Protein AF-0000000084340913 (afdb_homodimer)

Nearest PDB structures (foldseek):
  3e1e-assembly1_A  TM=8.249E-01  e=4.772E-10  Ruegeria pomeroyi
  1t82-assembly1_A  TM=8.319E-01  e=1.551E-08  Shewanella oneidensis MR-1
  8ayv-assembly1_B  TM=7.963E-01  e=1.753E-08  Pseudomonas putida KT2440
  1t82-assembly2_D  TM=8.074E-01  e=7.591E-08  Shewanella oneidensis MR-1
  3lmb-assembly1_B  TM=7.718E-01  e=3.228E-08  Oleispira antarctica RB-8

Solvent-accessible surface area (backbone atoms only — not comparable to full-atom values): 15008 Å² total; per-residue (Å²): 127,86,75,87,41,81,60,46,56,63,48,46,38,70,50,17,36,31,42,46,68,66,50,55,45,62,65,59,58,38,54,48,33,19,33,26,34,36,65,64,50,78,56,44,10,30,72,82,68,18,60,18,68,31,53,56,50,29,48,41,51,50,25,36,49,49,18,47,45,51,51,42,52,90,47,53,89,51,23,46,77,40,71,40,33,37,39,38,37,48,77,41,90,51,45,62,36,36,40,28,42,17,34,54,75,63,65,58,66,59,45,50,50,37,40,74,70,72,45,69,34,65,53,44,25,40,27,45,28,22,26,79,82,68,46,74,17,32,42,36,40,40,33,33,29,42,41,65,62,130,128,86,73,86,41,81,60,47,55,64,47,48,40,71,49,17,36,30,42,45,69,65,50,55,45,61,66,59,59,36,53,49,36,18,32,25,35,36,66,65,52,78,57,42,10,29,71,85,69,16,61,17,69,30,53,56,50,30,48,41,52,50,24,36,48,49,19,47,46,51,51,40,52,91,47,51,89,52,24,46,78,42,71,40,33,38,39,39,39,48,77,41,90,50,46,65,37,35,40,26,42,16,32,54,72,62,65,58,66,59,44,52,49,37,40,74,70,71,46,70,32,67,51,46,24,41,26,45,28,22,27,81,84,66,47,71,17,34,39,36,40,39,33,33,29,41,42,66,62,131

pLDDT: mean 96.76, std 6.22, range [44.56, 99.0]

Foldseek 3Di:
DQPPLVVLFVVLVVVPVVCVVQPKGWDDDGLFKTKIKGFFDQVQCDPVRAGDPVSVVVRQVSRQVSSVCRLPVVCCVFWPKDWDDKDKDFDADAHGMKMKMKGWPDHSVVLVVCVVVVHWDKTKIKMWMAHPVRDTGMIMIIMMTTGGDD/DQPPLVVLFVVLVVVPVVCVVQPKGWDDDGLFKTKIKGFFDQVQCDPVRAGDPVSVVVRQVSRQVSNVCRLPVVCCVFWPKDWDDKDKDFDADAHGMKMKMKGWPDHSVVLVVCVVVVHWDKTKIKMWMAHPVRDTGMIMIIMMTTHGDD

Sequence (300 aa):
MTEDTSWVGPAMQQRVPWVKAVGITFGDVTARRVVAHLPDDPQLHNHVGGPHAAMIFGLGETASGAVGLAAFGSVMDRATPLVVSSEIAYHRLARGPLTAVAELTRPAEEVLAELAGGQRPEFTVTVGISDTDARETTRMVVRWTLRPNRMTEDTSWVGPAMQQRVPWVKAVGITFGDVTARRVVAHLPDDPQLHNHVGGPHAAMIFGLGETASGAVGLAAFGSVMDRATPLVVSSEIAYHRLARGPLTAVAELTRPAEEVLAELAGGQRPEFTVTVGISDTDARETTRMVVRWTLRPNR

Radius of gyration: 19.29 Å; Cα contacts (8 Å, |Δi|>4): 710; chains: 2; bounding box: 42×63×45 Å

Secondary structure (DSSP, 8-state):
-----TTHHHHHHHH-HHHHHHT-EEEEE-SSEEEEEE---GGGB-TTSSB-HHHHHHHHHHHHHHHHHHHHGGGTTTEEEEEEEEEEEE-S---SSEEEEEEESS-HHHHHHHHHTT---EEEEEEEEE-TT--EEEEEEEEEEEEEP-/-----TTHHHHHHHH-HHHHHHT-EEEEE-SSEEEEEE---GGGB-TTSSB-HHHHHHHHHHHHHHHHHHHHGGGTTTEEEEEEEEEEEE-S---SSEEEEEEESS-HHHHHHHHHTT---EEEEEEEEE-TT--EEEEEEEEEEEEEP-

Organism: Pseudonocardia thermophila (NCBI:txid1848)

InterPro domains:
  IPR027961 Protein of unknown function DUF4442 [PF14539] (11-145)
  IPR029069 HotDog domain superfamily [SSF54637] (8-139)

Structure (mmCIF, N/CA/C/O backbone):
data_AF-0000000084340913-model_v1
#
loop_
_entity.id
_entity.type
_entity.pdbx_description
1 polymer 'Acyl-coenzyme A thioesterase PaaI, contains HGG motif'
#
loop_
_atom_site.group_PDB
_atom_site.id
_atom_site.type_symbol
_atom_site.label_atom_id
_atom_site.label_alt_id
_atom_site.label_comp_id
_atom_site.label_asym_id
_atom_site.label_entity_id
_atom_site.label_seq_id
_atom_site.pdbx_PDB_ins_code
_atom_site.Cartn_x
_atom_site.Cartn_y
_atom_site.Cartn_z
_atom_site.occupancy
_atom_site.B_iso_or_equiv
_atom_site.auth_seq_id
_atom_site.auth_comp_id
_atom_site.auth_asym_id
_atom_site.auth_atom_id
_atom_site.pdbx_PDB_model_num
ATOM 1 N N . MET A 1 1 ? 10.258 33.094 6.746 1 44.56 1 MET A N 1
ATOM 2 C CA . MET A 1 1 ? 10.758 32.438 7.945 1 44.56 1 MET A CA 1
ATOM 3 C C . MET A 1 1 ? 10.617 30.906 7.828 1 44.56 1 MET A C 1
ATOM 5 O O . MET A 1 1 ? 9.57 30.422 7.402 1 44.56 1 MET A O 1
ATOM 9 N N . THR A 1 2 ? 11.68 30.141 7.645 1 56 2 THR A N 1
ATOM 10 C CA . THR A 1 2 ? 11.664 28.688 7.488 1 56 2 THR A CA 1
ATOM 11 C C . THR A 1 2 ? 10.938 28.031 8.656 1 56 2 THR A C 1
ATOM 13 O O . THR A 1 2 ? 11.273 28.266 9.82 1 56 2 THR A O 1
ATOM 16 N N . GLU A 1 3 ? 9.578 27.75 8.508 1 75 3 GLU A N 1
ATOM 17 C CA . GLU A 1 3 ? 8.766 27.141 9.555 1 75 3 GLU A CA 1
ATOM 18 C C . GLU A 1 3 ? 9.469 25.938 10.172 1 75 3 GLU A C 1
ATOM 20 O O . GLU A 1 3 ? 10.094 25.141 9.461 1 75 3 GLU A O 1
ATOM 25 N N . ASP A 1 4 ? 9.758 26.094 11.469 1 91.12 4 ASP A N 1
ATOM 26 C CA . ASP A 1 4 ? 10.32 24.984 12.234 1 91.12 4 ASP A CA 1
ATOM 27 C C . ASP A 1 4 ? 9.469 23.719 12.086 1 91.12 4 ASP A C 1
ATOM 29 O O . ASP A 1 4 ? 8.328 23.672 12.539 1 91.12 4 ASP A O 1
ATOM 33 N N . THR A 1 5 ? 10.031 22.719 11.289 1 95.06 5 THR A N 1
ATOM 34 C CA . THR A 1 5 ? 9.297 21.484 11.031 1 95.06 5 THR A CA 1
ATOM 35 C C . THR A 1 5 ? 9.906 20.328 11.812 1 95.06 5 THR A C 1
ATOM 37 O O . THR A 1 5 ? 9.656 19.156 11.492 1 95.06 5 THR A O 1
ATOM 40 N N . SER A 1 6 ? 10.75 20.625 12.859 1 95.12 6 SER A N 1
ATOM 41 C CA . SER A 1 6 ? 11.453 19.578 13.602 1 95.12 6 SER A CA 1
ATOM 42 C C . SER A 1 6 ? 10.484 18.719 14.391 1 95.12 6 SER A C 1
ATOM 44 O O . SER A 1 6 ? 10.828 17.609 14.82 1 95.12 6 SER A O 1
ATOM 46 N N . TRP A 1 7 ? 9.297 19.156 14.539 1 96 7 TRP A N 1
ATOM 47 C CA . TRP A 1 7 ? 8.281 18.469 15.32 1 96 7 TRP A CA 1
ATOM 48 C C . TRP A 1 7 ? 7.578 17.406 14.484 1 96 7 TRP A C 1
ATOM 50 O O . TRP A 1 7 ? 6.91 16.516 15.023 1 96 7 TRP A O 1
ATOM 60 N N . VAL A 1 8 ? 7.699 17.406 13.211 1 97.69 8 VAL A N 1
ATOM 61 C CA . VAL A 1 8 ? 6.879 16.609 12.32 1 97.69 8 VAL A CA 1
ATOM 62 C C . VAL A 1 8 ? 7.23 15.125 12.484 1 97.69 8 VAL A C 1
ATOM 64 O O . VAL A 1 8 ? 6.344 14.289 12.648 1 97.69 8 VAL A O 1
ATOM 67 N N . GLY A 1 9 ? 8.477 14.711 12.43 1 97.44 9 GLY A N 1
ATOM 68 C CA . GLY A 1 9 ? 8.898 13.328 12.594 1 97.44 9 GLY A CA 1
ATOM 69 C C . GLY A 1 9 ? 8.359 12.68 13.859 1 97.44 9 GLY A C 1
ATOM 70 O O . GLY A 1 9 ? 7.633 11.688 13.797 1 97.44 9 GLY A O 1
ATOM 71 N N . PRO A 1 10 ? 8.695 13.312 15.016 1 97.44 10 PRO A N 1
ATOM 72 C CA . PRO A 1 10 ? 8.18 12.789 16.281 1 97.44 10 PRO A CA 1
ATOM 73 C C . PRO A 1 10 ? 6.652 12.75 16.328 1 97.44 10 PRO A C 1
ATOM 75 O O . PRO A 1 10 ? 6.07 11.812 16.875 1 97.44 10 PRO A O 1
ATOM 78 N N . ALA A 1 11 ? 6 13.672 15.758 1 97.19 11 ALA A N 1
ATOM 79 C CA . ALA A 1 11 ? 4.539 13.695 15.734 1 97.19 11 ALA A CA 1
ATOM 80 C C . ALA A 1 11 ? 3.99 12.523 14.93 1 97.19 11 ALA A C 1
ATOM 82 O O . ALA A 1 11 ? 3.006 11.891 15.32 1 97.19 11 ALA A O 1
ATOM 83 N N . MET A 1 12 ? 4.602 12.227 13.781 1 97.94 12 MET A N 1
ATOM 84 C CA . MET A 1 12 ? 4.176 11.094 12.961 1 97.94 12 MET A CA 1
ATOM 85 C C . MET A 1 12 ? 4.266 9.789 13.742 1 97.94 12 MET A C 1
ATOM 87 O O . MET A 1 12 ? 3.33 8.984 13.727 1 97.94 12 MET A O 1
ATOM 91 N N . GLN A 1 13 ? 5.383 9.586 14.398 1 97.44 13 GLN A N 1
ATOM 92 C CA . GLN A 1 13 ? 5.586 8.352 15.156 1 97.44 13 GLN A CA 1
ATOM 93 C C . GLN A 1 13 ? 4.613 8.266 16.328 1 97.44 13 GLN A C 1
ATOM 95 O O . GLN A 1 13 ? 4.172 7.172 16.688 1 97.44 13 GLN A O 1
ATOM 100 N N . GLN A 1 14 ? 4.258 9.367 16.891 1 96.56 14 GLN A N 1
ATOM 101 C CA . GLN A 1 14 ? 3.352 9.398 18.031 1 96.56 14 GLN A CA 1
ATOM 102 C C . GLN A 1 14 ? 1.907 9.172 17.594 1 96.56 14 GLN A C 1
ATOM 104 O O . GLN A 1 14 ? 1.153 8.469 18.266 1 96.56 14 GLN A O 1
ATOM 109 N N . ARG A 1 15 ? 1.532 9.703 16.484 1 95.62 15 ARG A N 1
ATOM 110 C CA . ARG A 1 15 ? 0.132 9.742 16.078 1 95.62 15 ARG A CA 1
ATOM 111 C C . ARG A 1 15 ? -0.221 8.523 15.227 1 95.62 15 ARG A C 1
ATOM 113 O O . ARG A 1 15 ? -1.397 8.188 15.07 1 95.62 15 ARG A O 1
ATOM 120 N N . VAL A 1 16 ? 0.764 7.91 14.641 1 98.12 16 VAL A N 1
ATOM 121 C CA . VAL A 1 16 ? 0.503 6.805 13.727 1 98.12 16 VAL A CA 1
ATOM 122 C C . VAL A 1 16 ? 1.182 5.535 14.242 1 98.12 16 VAL A C 1
ATOM 124 O O . VAL A 1 16 ? 2.344 5.273 13.922 1 98.12 16 VAL A O 1
ATOM 127 N N . PRO A 1 17 ? 0.501 4.684 14.961 1 98.69 17 PRO A N 1
ATOM 128 C CA . PRO A 1 17 ? 1.081 3.473 15.555 1 98.69 17 PRO A CA 1
ATOM 129 C C . PRO A 1 17 ? 1.875 2.646 14.547 1 98.69 17 PRO A C 1
ATOM 131 O O . PRO A 1 17 ? 2.961 2.154 14.859 1 98.69 17 PRO A O 1
ATOM 134 N N . TRP A 1 18 ? 1.393 2.523 13.328 1 98.81 18 TRP A N 1
ATOM 135 C CA . TRP A 1 18 ? 2.084 1.742 12.312 1 98.81 18 TRP A CA 1
ATOM 136 C C . TRP A 1 18 ? 3.477 2.305 12.047 1 98.81 18 TRP A C 1
ATOM 138 O O . TRP A 1 18 ? 4.438 1.55 11.891 1 98.81 18 TRP A O 1
ATOM 148 N N . VAL A 1 19 ? 3.58 3.605 11.961 1 98.81 19 VAL A N 1
ATOM 149 C CA . VAL A 1 19 ? 4.848 4.27 11.672 1 98.81 19 VAL A CA 1
ATOM 150 C C . VAL A 1 19 ? 5.867 3.932 12.758 1 98.81 19 VAL A C 1
ATOM 152 O O . VAL A 1 19 ? 7.02 3.617 12.453 1 98.81 19 VAL A O 1
ATOM 155 N N . LYS A 1 20 ? 5.41 3.975 13.961 1 98.5 20 LYS A N 1
ATOM 156 C CA . LYS A 1 20 ? 6.273 3.6 15.078 1 98.5 20 LYS A CA 1
ATOM 157 C C . LYS A 1 20 ? 6.625 2.117 15.023 1 98.5 20 LYS A C 1
ATOM 159 O O . LYS A 1 20 ? 7.789 1.745 15.195 1 98.5 20 LYS A O 1
ATOM 164 N N . ALA A 1 21 ? 5.723 1.322 14.781 1 98.56 21 ALA A N 1
ATOM 165 C CA . ALA A 1 21 ? 5.883 -0.128 14.828 1 98.56 21 ALA A CA 1
ATOM 166 C C . ALA A 1 21 ? 6.918 -0.602 13.812 1 98.56 21 ALA A C 1
ATOM 168 O O . ALA A 1 21 ? 7.715 -1.499 14.094 1 98.56 21 ALA A O 1
ATOM 169 N N . VAL A 1 22 ? 6.902 0.024 12.602 1 98.38 22 VAL A N 1
ATOM 170 C CA . VAL A 1 22 ? 7.766 -0.501 11.547 1 98.38 22 VAL A CA 1
ATOM 171 C C . VAL A 1 22 ? 9.086 0.263 11.531 1 98.38 22 VAL A C 1
ATOM 173 O O . VAL A 1 22 ? 9.992 -0.067 10.758 1 98.38 22 VAL A O 1
ATOM 176 N N . GLY A 1 23 ? 9.195 1.308 12.266 1 98.56 23 GLY A N 1
ATOM 177 C CA . GLY A 1 23 ? 10.461 1.979 12.5 1 98.56 23 GLY A CA 1
ATOM 178 C C . GLY A 1 23 ? 10.805 2.996 11.43 1 98.56 23 GLY A C 1
ATOM 179 O O . GLY A 1 23 ? 11.984 3.203 11.117 1 98.56 23 GLY A O 1
ATOM 180 N N . ILE A 1 24 ? 9.844 3.619 10.812 1 98.81 24 ILE A N 1
ATOM 181 C CA . ILE A 1 24 ? 10.109 4.676 9.836 1 98.81 24 ILE A CA 1
ATOM 182 C C . ILE A 1 24 ? 10.688 5.898 10.555 1 98.81 24 ILE A C 1
ATOM 184 O O . ILE A 1 24 ? 10.211 6.281 11.625 1 98.81 24 ILE A O 1
ATOM 188 N N . THR A 1 25 ? 11.727 6.406 9.953 1 98.75 25 THR A N 1
ATOM 189 C CA . THR A 1 25 ? 12.336 7.637 10.453 1 98.75 25 THR A CA 1
ATOM 190 C C . THR A 1 25 ? 12.312 8.727 9.383 1 98.75 25 THR A C 1
ATOM 192 O O . THR A 1 25 ? 12 8.453 8.219 1 98.75 25 THR A O 1
ATOM 195 N N . PHE A 1 26 ? 12.648 9.938 9.852 1 98.75 26 PHE A N 1
ATOM 196 C CA . PHE A 1 26 ? 12.516 11.086 8.961 1 98.75 26 PHE A CA 1
ATOM 197 C C . PHE A 1 26 ? 13.82 11.867 8.898 1 98.75 26 PHE A C 1
ATOM 199 O O . PHE A 1 26 ? 14.438 12.141 9.922 1 98.75 26 PHE A O 1
ATOM 206 N N . GLY A 1 27 ? 14.242 12.148 7.691 1 98.31 27 GLY A N 1
ATOM 207 C CA . GLY A 1 27 ? 15.352 13.055 7.441 1 98.31 27 GLY A CA 1
ATOM 208 C C . GLY A 1 27 ? 14.922 14.508 7.32 1 98.31 27 GLY A C 1
ATOM 209 O O . GLY A 1 27 ? 14.281 15.047 8.227 1 98.31 27 GLY A O 1
ATOM 210 N N . ASP A 1 28 ? 15.188 15.094 6.137 1 98.12 28 ASP A N 1
ATOM 211 C CA . ASP A 1 28 ? 14.773 16.469 5.891 1 98.12 28 ASP A CA 1
ATOM 212 C C . ASP A 1 28 ? 13.25 16.578 5.793 1 98.12 28 ASP A C 1
ATOM 214 O O . ASP A 1 28 ? 12.609 15.766 5.125 1 98.12 28 ASP A O 1
ATOM 218 N N . VAL A 1 29 ? 12.75 17.594 6.469 1 98.56 29 VAL A N 1
ATOM 219 C CA . VAL A 1 29 ? 11.312 17.844 6.453 1 98.56 29 VAL A CA 1
ATOM 220 C C . VAL A 1 29 ? 11.047 19.328 6.199 1 98.56 29 VAL A C 1
ATOM 222 O O . VAL A 1 29 ? 11.555 20.188 6.926 1 98.56 29 VAL A O 1
ATOM 225 N N . THR A 1 30 ? 10.344 19.594 5.156 1 97.88 30 THR A N 1
ATOM 226 C CA . THR A 1 30 ? 9.75 20.906 4.898 1 97.88 30 THR A CA 1
ATOM 227 C C . THR A 1 30 ? 8.281 20.766 4.52 1 97.88 30 THR A C 1
ATOM 229 O O . THR A 1 30 ? 7.785 19.656 4.32 1 97.88 30 THR A O 1
ATOM 232 N N . ALA A 1 31 ? 7.648 21.891 4.395 1 97.12 31 ALA A N 1
ATOM 233 C CA . ALA A 1 31 ? 6.242 21.906 3.994 1 97.12 31 ALA A CA 1
ATOM 234 C C . ALA A 1 31 ? 6.082 21.469 2.541 1 97.12 31 ALA A C 1
ATOM 236 O O . ALA A 1 31 ? 4.969 21.188 2.09 1 97.12 31 ALA A O 1
ATOM 237 N N . ARG A 1 32 ? 7.137 21.344 1.869 1 98 32 ARG A N 1
ATOM 238 C CA . ARG A 1 32 ? 7.062 21.016 0.452 1 98 32 ARG A CA 1
ATOM 239 C C . ARG A 1 32 ? 7.648 19.625 0.188 1 98 32 ARG A C 1
ATOM 241 O O . ARG A 1 32 ? 7.262 18.953 -0.773 1 98 32 ARG A O 1
ATOM 248 N N . ARG A 1 33 ? 8.578 19.312 1.023 1 98.69 33 ARG A N 1
ATOM 249 C CA . ARG A 1 33 ? 9.352 18.109 0.735 1 98.69 33 ARG A CA 1
ATOM 250 C C . ARG A 1 33 ? 9.742 17.391 2.02 1 98.69 33 ARG A C 1
ATOM 252 O O . ARG A 1 33 ? 10.172 18.016 2.986 1 98.69 33 ARG A O 1
ATOM 259 N N . VAL A 1 34 ? 9.633 16.031 1.982 1 98.88 34 VAL A N 1
ATOM 260 C CA . VAL A 1 34 ? 10.031 15.219 3.127 1 98.88 34 VAL A CA 1
ATOM 261 C C . VAL A 1 34 ? 10.844 14.023 2.65 1 98.88 34 VAL A C 1
ATOM 263 O O . VAL A 1 34 ? 10.516 13.406 1.637 1 98.88 34 VAL A O 1
ATOM 266 N N . VAL A 1 35 ? 11.898 13.711 3.396 1 98.88 35 VAL A N 1
ATOM 267 C CA . VAL A 1 35 ? 12.648 12.469 3.24 1 98.88 35 VAL A CA 1
ATOM 268 C C . VAL A 1 35 ? 12.344 11.523 4.398 1 98.88 35 VAL A C 1
ATOM 270 O O . VAL A 1 35 ? 12.375 11.93 5.562 1 98.88 35 VAL A O 1
ATOM 273 N N . ALA A 1 36 ? 12.008 10.305 4.109 1 98.94 36 ALA A N 1
ATOM 274 C CA . ALA A 1 36 ? 11.727 9.289 5.121 1 98.94 36 ALA A CA 1
ATOM 275 C C . ALA A 1 36 ? 12.484 7.996 4.82 1 98.94 36 ALA A C 1
ATOM 277 O O . ALA A 1 36 ? 12.836 7.73 3.668 1 98.94 36 ALA A O 1
ATOM 278 N N . HIS A 1 37 ? 12.719 7.184 5.867 1 98.88 37 HIS A N 1
ATOM 279 C CA . HIS A 1 37 ? 13.523 5.973 5.746 1 98.88 37 HIS A CA 1
ATOM 280 C C . HIS A 1 37 ? 12.797 4.77 6.348 1 98.88 37 HIS A C 1
ATOM 282 O O . HIS A 1 37 ? 12.195 4.871 7.418 1 98.88 37 HIS A O 1
ATOM 288 N N . LEU A 1 38 ? 12.859 3.707 5.672 1 98.88 38 LEU A N 1
ATOM 289 C CA . LEU A 1 38 ? 12.344 2.424 6.137 1 98.88 38 LEU A CA 1
ATOM 290 C C . LEU A 1 38 ? 13.477 1.425 6.344 1 98.88 38 LEU A C 1
ATOM 292 O O . LEU A 1 38 ? 14.188 1.078 5.395 1 98.88 38 LEU A O 1
ATOM 296 N N . PRO A 1 39 ? 13.68 0.977 7.578 1 98.75 39 PRO A N 1
ATOM 297 C CA . PRO A 1 39 ? 14.703 -0.054 7.777 1 98.75 39 PRO A CA 1
ATOM 298 C C . PRO A 1 39 ? 14.336 -1.387 7.129 1 98.75 39 PRO A C 1
ATOM 300 O O . PRO A 1 39 ? 13.172 -1.6 6.77 1 98.75 39 PRO A O 1
ATOM 303 N N . ASP A 1 40 ? 15.383 -2.219 6.949 1 98.44 40 ASP A N 1
ATOM 304 C CA . ASP A 1 40 ? 15.18 -3.553 6.395 1 98.44 40 ASP A CA 1
ATOM 305 C C . ASP A 1 40 ? 14.898 -4.57 7.5 1 98.44 40 ASP A C 1
ATOM 307 O O . ASP A 1 40 ? 15.727 -4.758 8.398 1 98.44 40 ASP A O 1
ATOM 311 N N . ASP A 1 41 ? 13.789 -5.176 7.496 1 98.38 41 ASP A N 1
ATOM 312 C CA . ASP A 1 41 ? 13.367 -6.191 8.453 1 98.38 41 ASP A CA 1
ATOM 313 C C . ASP A 1 41 ? 12.938 -7.473 7.738 1 98.38 41 ASP A C 1
ATOM 315 O O . ASP A 1 41 ? 11.938 -7.488 7.02 1 98.38 41 ASP A O 1
ATOM 319 N N . PRO A 1 42 ? 13.648 -8.617 7.961 1 98.12 42 PRO A N 1
ATOM 320 C CA . PRO A 1 42 ? 13.344 -9.859 7.246 1 98.12 42 PRO A CA 1
ATOM 321 C C . PRO A 1 42 ? 11.906 -10.336 7.477 1 98.12 42 PRO A C 1
ATOM 323 O O . PRO A 1 42 ? 11.328 -11 6.617 1 98.12 42 PRO A O 1
ATOM 326 N N . GLN A 1 43 ? 11.25 -9.953 8.531 1 98.12 43 GLN A N 1
ATOM 327 C CA . GLN A 1 43 ? 9.875 -10.367 8.812 1 98.12 43 GLN A CA 1
ATOM 328 C C . GLN A 1 43 ? 8.891 -9.641 7.906 1 98.12 43 GLN A C 1
ATOM 330 O O . GLN A 1 43 ? 7.727 -10.039 7.805 1 98.12 43 GLN A O 1
ATOM 335 N N . LEU A 1 44 ? 9.375 -8.555 7.305 1 98.44 44 LEU A N 1
ATOM 336 C CA . LEU A 1 44 ? 8.484 -7.727 6.496 1 98.44 44 LEU A CA 1
ATOM 337 C C . LEU A 1 44 ? 8.836 -7.832 5.016 1 98.44 44 LEU A C 1
ATOM 339 O O . LEU A 1 44 ? 8.516 -6.938 4.23 1 98.44 44 LEU A O 1
ATOM 343 N N . HIS A 1 45 ? 9.516 -8.945 4.633 1 98.62 45 HIS A N 1
ATOM 344 C CA . HIS A 1 45 ? 9.93 -9.203 3.26 1 98.62 45 HIS A CA 1
ATOM 345 C C . HIS A 1 45 ? 8.805 -9.836 2.453 1 98.62 45 HIS A C 1
ATOM 347 O O . HIS A 1 45 ? 7.82 -10.312 3.021 1 98.62 45 HIS A O 1
ATOM 353 N N . ASN A 1 46 ? 8.961 -9.719 1.147 1 97.75 46 ASN A N 1
ATOM 354 C CA . ASN A 1 46 ? 8.109 -10.445 0.205 1 97.75 46 ASN A CA 1
ATOM 355 C C . ASN A 1 46 ? 8.75 -11.758 -0.228 1 97.75 46 ASN A C 1
ATOM 357 O O . ASN A 1 46 ? 9.695 -12.234 0.41 1 97.75 46 ASN A O 1
ATOM 361 N N . HIS A 1 47 ? 8.188 -12.391 -1.234 1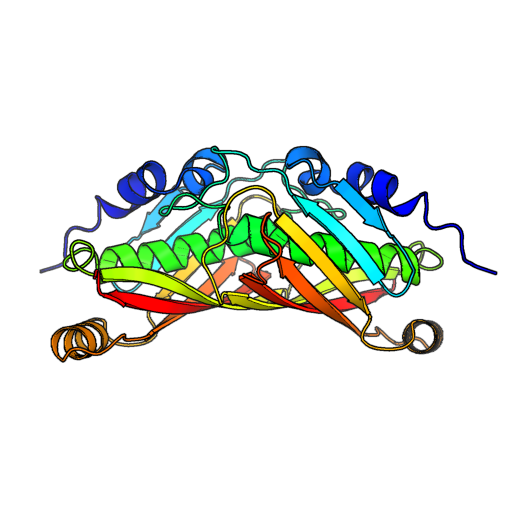 94.5 47 HIS A N 1
ATOM 362 C CA . HIS A 1 47 ? 8.57 -13.719 -1.69 1 94.5 47 HIS A CA 1
ATOM 363 C C . HIS A 1 47 ? 9.914 -13.688 -2.42 1 94.5 47 HIS A C 1
ATOM 365 O O . HIS A 1 47 ? 10.539 -14.727 -2.623 1 94.5 47 HIS A O 1
ATOM 371 N N . VAL A 1 48 ? 10.422 -12.484 -2.77 1 94.31 48 VAL A N 1
ATOM 372 C CA . VAL A 1 48 ? 11.688 -12.422 -3.5 1 94.31 48 VAL A CA 1
ATOM 373 C C . VAL A 1 48 ? 12.758 -11.781 -2.627 1 94.31 48 VAL A C 1
ATOM 375 O O . VAL A 1 48 ? 13.82 -11.391 -3.123 1 94.31 48 VAL A O 1
ATOM 378 N N . GLY A 1 49 ? 12.469 -11.508 -1.456 1 95.44 49 GLY A N 1
ATOM 379 C CA . GLY A 1 49 ? 13.523 -11.266 -0.487 1 95.44 49 GLY A CA 1
ATOM 380 C C . GLY A 1 49 ? 13.68 -9.805 -0.126 1 95.44 49 GLY A C 1
ATOM 381 O O . GLY A 1 49 ? 14.445 -9.461 0.779 1 95.44 49 GLY A O 1
ATOM 382 N N . GLY A 1 50 ? 13.078 -8.891 -0.808 1 96.94 50 GLY A N 1
ATOM 383 C CA . GLY A 1 50 ? 13.07 -7.484 -0.442 1 96.94 50 GLY A CA 1
ATOM 384 C C . GLY A 1 50 ? 11.852 -7.078 0.364 1 96.94 50 GLY A C 1
ATOM 385 O O . GLY A 1 50 ? 11 -7.914 0.672 1 96.94 50 GLY A O 1
ATOM 386 N N . PRO A 1 51 ? 11.828 -5.793 0.78 1 98.44 51 PRO A N 1
ATOM 387 C CA . PRO A 1 51 ? 10.625 -5.336 1.475 1 98.44 51 PRO A CA 1
ATOM 388 C C . PRO A 1 51 ? 9.344 -5.645 0.7 1 98.44 51 PRO A C 1
ATOM 390 O O . PRO A 1 51 ? 9.312 -5.496 -0.524 1 98.44 51 PRO A O 1
ATOM 393 N N . HIS A 1 52 ? 8.359 -6.152 1.364 1 98.69 52 HIS A N 1
ATOM 394 C CA . HIS A 1 52 ? 7.051 -6.41 0.768 1 98.69 52 HIS A CA 1
ATOM 395 C C . HIS A 1 52 ? 6.473 -5.148 0.137 1 98.69 52 HIS A C 1
ATOM 397 O O . HIS A 1 52 ? 6.688 -4.043 0.642 1 98.69 52 HIS A O 1
ATOM 403 N N . ALA A 1 53 ? 5.664 -5.297 -0.924 1 98.56 53 ALA A N 1
ATOM 404 C CA . ALA A 1 53 ? 5.027 -4.195 -1.636 1 98.56 53 ALA A CA 1
ATOM 405 C C . ALA A 1 53 ? 4.254 -3.297 -0.675 1 98.56 53 ALA A C 1
ATOM 407 O O . ALA A 1 53 ? 4.191 -2.08 -0.867 1 98.56 53 ALA A O 1
ATOM 408 N N . ALA A 1 54 ? 3.604 -3.82 0.352 1 98.69 54 ALA A N 1
ATOM 409 C CA . ALA A 1 54 ? 2.873 -3.062 1.363 1 98.69 54 ALA A CA 1
ATOM 410 C C . ALA A 1 54 ? 3.803 -2.119 2.121 1 98.69 54 ALA A C 1
ATOM 412 O O . ALA A 1 54 ? 3.41 -1.007 2.48 1 98.69 54 ALA A O 1
ATOM 413 N N . MET A 1 55 ? 5.02 -2.607 2.406 1 98.81 55 MET A N 1
ATOM 414 C CA . MET A 1 55 ? 5.992 -1.801 3.139 1 98.81 55 MET A CA 1
ATOM 415 C C . MET A 1 55 ? 6.512 -0.659 2.273 1 98.81 55 MET A C 1
ATOM 417 O O . MET A 1 55 ? 6.66 0.469 2.748 1 98.81 55 MET A O 1
ATOM 421 N N . ILE A 1 56 ? 6.762 -0.963 1.031 1 98.88 56 ILE A N 1
ATOM 422 C CA . ILE A 1 56 ? 7.199 0.061 0.09 1 98.88 56 ILE A CA 1
ATOM 423 C C . ILE A 1 56 ? 6.117 1.126 -0.058 1 98.88 56 ILE A C 1
ATOM 425 O O . ILE A 1 56 ? 6.391 2.322 0.057 1 98.88 56 ILE A O 1
ATOM 429 N N . PHE A 1 57 ? 4.914 0.672 -0.27 1 98.94 57 PHE A N 1
ATOM 430 C CA . PHE A 1 57 ? 3.756 1.553 -0.343 1 98.94 57 PHE A CA 1
ATOM 431 C C . PHE A 1 57 ? 3.625 2.383 0.929 1 98.94 57 PHE A C 1
ATOM 433 O O . PHE A 1 57 ? 3.432 3.598 0.867 1 98.94 57 PHE A O 1
ATOM 440 N N . GLY A 1 58 ? 3.703 1.789 2.051 1 98.88 58 GLY A N 1
ATOM 441 C CA . GLY A 1 58 ? 3.555 2.445 3.34 1 98.88 58 GLY A CA 1
ATOM 442 C C . GLY A 1 58 ? 4.586 3.533 3.576 1 98.88 58 GLY A C 1
ATOM 443 O O . GLY A 1 58 ? 4.27 4.586 4.133 1 98.88 58 GLY A O 1
ATOM 444 N N . LEU A 1 59 ? 5.828 3.236 3.193 1 98.94 59 LEU A N 1
ATOM 445 C CA . LEU A 1 59 ? 6.867 4.254 3.297 1 98.94 59 LEU A CA 1
ATOM 446 C C . LEU A 1 59 ? 6.48 5.508 2.52 1 98.94 59 LEU A C 1
ATOM 448 O O . LEU A 1 59 ? 6.57 6.617 3.045 1 98.94 59 LEU A O 1
ATOM 452 N N . GLY A 1 60 ? 6.074 5.27 1.255 1 98.94 60 GLY A N 1
ATOM 453 C CA . GLY A 1 60 ? 5.672 6.402 0.435 1 98.94 60 GLY A CA 1
ATOM 454 C C . GLY A 1 60 ? 4.48 7.152 0.998 1 98.94 60 GLY A C 1
ATOM 455 O O . GLY A 1 60 ? 4.477 8.383 1.036 1 98.94 60 GLY A O 1
ATOM 456 N N . GLU A 1 61 ? 3.467 6.371 1.406 1 98.94 61 GLU A N 1
ATOM 457 C CA . GLU A 1 61 ? 2.275 6.965 2.004 1 98.94 61 GLU A CA 1
ATOM 458 C C . GLU A 1 61 ? 2.623 7.762 3.258 1 98.94 61 GLU A C 1
ATOM 460 O O . GLU A 1 61 ? 2.113 8.867 3.457 1 98.94 61 GLU A O 1
ATOM 465 N N . THR A 1 62 ? 3.461 7.238 4.09 1 98.88 62 THR A N 1
ATOM 466 C CA . THR A 1 62 ? 3.877 7.902 5.316 1 98.88 62 THR A CA 1
ATOM 467 C C . THR A 1 62 ? 4.633 9.188 5.008 1 98.88 62 THR A C 1
ATOM 469 O O . THR A 1 62 ? 4.367 10.234 5.605 1 98.88 62 THR A O 1
ATOM 472 N N . ALA A 1 63 ? 5.598 9.117 4.062 1 98.94 63 ALA A N 1
ATOM 473 C CA . ALA A 1 63 ? 6.32 10.32 3.66 1 98.94 63 ALA A CA 1
ATOM 474 C C . ALA A 1 63 ? 5.359 11.391 3.15 1 98.94 63 ALA A C 1
ATOM 476 O O . ALA A 1 63 ? 5.496 12.57 3.49 1 98.94 63 ALA A O 1
ATOM 477 N N . SER A 1 64 ? 4.438 10.984 2.338 1 98.94 64 SER A N 1
ATOM 478 C CA . SER A 1 64 ? 3.439 11.906 1.81 1 98.94 64 SER A CA 1
ATOM 479 C C . SER A 1 64 ? 2.6 12.516 2.93 1 98.94 64 SER A C 1
ATOM 481 O O . SER A 1 64 ? 2.266 13.703 2.889 1 98.94 64 SER A O 1
ATOM 483 N N . GLY A 1 65 ? 2.199 11.664 3.896 1 98.44 65 GLY A N 1
ATOM 484 C CA . GLY A 1 65 ? 1.479 12.164 5.059 1 98.44 65 GLY A CA 1
ATOM 485 C C . GLY A 1 65 ? 2.268 13.18 5.863 1 98.44 65 GLY A C 1
ATOM 486 O O . GLY A 1 65 ? 1.703 14.148 6.375 1 98.44 65 GLY A O 1
ATOM 487 N N . ALA A 1 66 ? 3.535 12.969 5.973 1 98.69 66 ALA A N 1
ATOM 488 C CA . ALA A 1 66 ? 4.398 13.898 6.695 1 98.69 66 ALA A CA 1
ATOM 489 C C . ALA A 1 66 ? 4.461 15.25 5.984 1 98.69 66 ALA A C 1
ATOM 491 O O . ALA A 1 66 ? 4.504 16.297 6.633 1 98.69 66 ALA A O 1
ATOM 492 N N . VAL A 1 67 ? 4.531 15.258 4.648 1 98.62 67 VAL A N 1
ATOM 493 C CA . VAL A 1 67 ? 4.418 16.5 3.9 1 98.62 67 VAL A CA 1
ATOM 494 C C . VAL A 1 67 ? 3.123 17.219 4.281 1 98.62 67 VAL A C 1
ATOM 496 O O . VAL A 1 67 ? 3.127 18.422 4.559 1 98.62 67 VAL A O 1
ATOM 499 N N . GLY A 1 68 ? 2.008 16.469 4.289 1 98 68 GLY A N 1
ATOM 500 C CA . GLY A 1 68 ? 0.729 17.031 4.68 1 98 68 GLY A CA 1
ATOM 501 C C . GLY A 1 68 ? 0.749 17.656 6.066 1 98 68 GLY A C 1
ATOM 502 O O . GLY A 1 68 ? 0.257 18.766 6.266 1 98 68 GLY A O 1
ATOM 503 N N . LEU A 1 69 ? 1.283 16.844 6.977 1 97.69 69 LEU A N 1
ATOM 504 C CA . LEU A 1 69 ? 1.351 17.344 8.344 1 97.69 69 LEU A CA 1
ATOM 505 C C . LEU A 1 69 ? 2.172 18.625 8.43 1 97.69 69 LEU A C 1
ATOM 507 O O . LEU A 1 69 ? 1.777 19.578 9.102 1 97.69 69 LEU A O 1
ATOM 511 N N . ALA A 1 70 ? 3.287 18.688 7.75 1 97.94 70 ALA A N 1
ATOM 512 C CA . ALA A 1 70 ? 4.152 19.875 7.754 1 97.94 70 ALA A CA 1
ATOM 513 C C . ALA A 1 70 ? 3.459 21.062 7.102 1 97.94 70 ALA A C 1
ATOM 515 O O . ALA A 1 70 ? 3.551 22.188 7.598 1 97.94 70 ALA A O 1
ATOM 516 N N . ALA A 1 71 ? 2.793 20.812 6.055 1 97.81 71 ALA A N 1
ATOM 517 C CA . ALA A 1 71 ? 2.195 21.875 5.254 1 97.81 71 ALA A CA 1
ATOM 518 C C . ALA A 1 71 ? 0.901 22.375 5.891 1 97.81 71 ALA A C 1
ATOM 520 O O . ALA A 1 71 ? 0.559 23.562 5.77 1 97.81 71 ALA A O 1
ATOM 521 N N . PHE A 1 72 ? 0.209 21.5 6.629 1 97.38 72 PHE A N 1
ATOM 522 C CA . PHE A 1 72 ? -1.168 21.812 6.984 1 97.38 72 PHE A CA 1
ATOM 523 C C . PHE A 1 72 ? -1.398 21.625 8.477 1 97.38 72 PHE A C 1
ATOM 525 O O . PHE A 1 72 ? -2.543 21.609 8.938 1 97.38 72 PHE A O 1
ATOM 532 N N . GLY A 1 73 ? -0.365 21.438 9.219 1 95.38 73 GLY A N 1
ATOM 533 C CA . GLY A 1 73 ? -0.461 21.234 10.656 1 95.38 73 GLY A CA 1
ATOM 534 C C . GLY A 1 73 ? -1.298 22.297 11.352 1 95.38 73 GLY A C 1
ATOM 535 O O . GLY A 1 73 ? -2.002 22 12.32 1 95.38 73 GLY A O 1
ATOM 536 N N . SER A 1 74 ? -1.295 23.5 10.82 1 93.94 74 SER A N 1
ATOM 537 C CA . SER A 1 74 ? -1.939 24.641 11.461 1 93.94 74 SER A CA 1
ATOM 538 C C . SER A 1 74 ? -3.459 24.516 11.398 1 93.94 74 SER A C 1
ATOM 540 O O . SER A 1 74 ? -4.168 25.219 12.125 1 93.94 74 SER A O 1
ATOM 542 N N . VAL A 1 75 ? -3.918 23.656 10.555 1 95.81 75 VAL A N 1
ATOM 543 C CA . VAL A 1 75 ? -5.367 23.594 10.414 1 95.81 75 VAL A CA 1
ATOM 544 C C . VAL A 1 75 ? -5.855 22.188 10.805 1 95.81 75 VAL A C 1
ATOM 546 O O . VAL A 1 75 ? -7.016 21.844 10.562 1 95.81 75 VAL A O 1
ATOM 549 N N . MET A 1 76 ? -5.004 21.344 11.383 1 93.06 76 MET A N 1
ATOM 550 C CA . MET A 1 76 ? -5.375 19.953 11.648 1 93.06 76 MET A CA 1
ATOM 551 C C . MET A 1 76 ? -6.285 19.859 12.867 1 93.06 76 MET A C 1
ATOM 553 O O . MET A 1 76 ? -6.824 18.797 13.172 1 93.06 76 MET A O 1
ATOM 557 N N . ASP A 1 77 ? -6.57 20.984 13.523 1 93.62 77 ASP A N 1
ATOM 558 C CA . ASP A 1 77 ? -7.582 21.031 14.578 1 93.62 77 ASP A CA 1
ATOM 559 C C . ASP A 1 77 ? -8.984 21.141 13.977 1 93.62 77 ASP A C 1
ATOM 561 O O . ASP A 1 77 ? -9.977 20.828 14.648 1 93.62 77 ASP A O 1
ATOM 565 N N . ARG A 1 78 ? -9.078 21.578 12.742 1 94.75 78 ARG A N 1
ATOM 566 C CA . ARG A 1 78 ? -10.406 21.766 12.18 1 94.75 78 ARG A CA 1
ATOM 567 C C . ARG A 1 78 ? -10.602 20.906 10.938 1 94.75 78 ARG A C 1
ATOM 569 O O . ARG A 1 78 ? -11.672 20.922 10.328 1 94.75 78 ARG A O 1
ATOM 576 N N . ALA A 1 79 ? -9.594 20.297 10.453 1 97.12 79 ALA A N 1
ATOM 577 C CA . ALA A 1 79 ? -9.688 19.406 9.305 1 97.12 79 ALA A CA 1
ATOM 578 C C . ALA A 1 79 ? -8.82 18.156 9.5 1 97.12 79 ALA A C 1
ATOM 580 O O . ALA A 1 79 ? -7.719 18.25 10.055 1 97.12 79 ALA A O 1
ATOM 581 N N . THR A 1 80 ? -9.258 17 9.031 1 95.44 80 THR A N 1
ATOM 582 C CA . THR A 1 80 ? -8.555 15.727 9.125 1 95.44 80 THR A CA 1
ATOM 583 C C . THR A 1 80 ? -8.055 15.289 7.754 1 95.44 80 THR A C 1
ATOM 585 O O . THR A 1 80 ? -8.844 15.156 6.812 1 95.44 80 THR A O 1
ATOM 588 N N . PRO A 1 81 ? -6.781 15.18 7.664 1 97.06 81 PRO A N 1
ATOM 589 C CA . PRO A 1 81 ? -6.301 14.609 6.402 1 97.06 81 PRO A CA 1
ATOM 590 C C . PRO A 1 81 ? -6.668 13.141 6.238 1 97.06 81 PRO A C 1
ATOM 592 O O . PRO A 1 81 ? -6.543 12.359 7.188 1 97.06 81 PRO A O 1
ATOM 595 N N . LEU A 1 82 ? -7.16 12.781 5.047 1 97.38 82 LEU A N 1
ATOM 596 C CA . LEU A 1 82 ? -7.477 11.406 4.66 1 97.38 82 LEU A CA 1
ATOM 597 C C . LEU A 1 82 ? -6.918 11.094 3.279 1 97.38 82 LEU A C 1
ATOM 599 O O . LEU A 1 82 ? -7 11.914 2.365 1 97.38 82 LEU A O 1
ATOM 603 N N . VAL A 1 83 ? -6.32 9.992 3.189 1 98.19 83 VAL A N 1
ATOM 604 C CA . VAL A 1 83 ? -5.918 9.547 1.858 1 98.19 83 VAL A CA 1
ATOM 605 C C . VAL A 1 83 ? -7.152 9.195 1.033 1 98.19 83 VAL A C 1
ATOM 607 O O . VAL A 1 83 ? -8.062 8.531 1.524 1 98.19 83 VAL A O 1
ATOM 610 N N . VAL A 1 84 ? -7.203 9.672 -0.206 1 98.5 84 VAL A N 1
ATOM 611 C CA . VAL A 1 84 ? -8.312 9.445 -1.132 1 98.5 84 VAL A CA 1
ATOM 612 C C . VAL A 1 84 ? -7.961 8.289 -2.074 1 98.5 84 VAL A C 1
ATOM 614 O O . VAL A 1 84 ? -8.781 7.395 -2.297 1 98.5 84 VAL A O 1
ATOM 617 N N . SER A 1 85 ? -6.836 8.398 -2.643 1 98.88 85 SER A N 1
ATOM 618 C CA . SER A 1 85 ? -6.363 7.371 -3.568 1 98.88 85 SER A CA 1
ATOM 619 C C . SER A 1 85 ? -4.844 7.406 -3.699 1 98.88 85 SER A C 1
ATOM 621 O O . SER A 1 85 ? -4.207 8.391 -3.33 1 98.88 85 SER A O 1
ATOM 623 N N . SER A 1 86 ? -4.281 6.355 -4.129 1 98.94 86 SER A N 1
ATOM 624 C CA . SER A 1 86 ? -2.854 6.242 -4.406 1 98.94 86 SER A CA 1
ATOM 625 C C . SER A 1 86 ? -2.596 5.383 -5.641 1 98.94 86 SER A C 1
ATOM 627 O O . SER A 1 86 ? -3.336 4.434 -5.906 1 98.94 86 SER A O 1
ATOM 629 N N . GLU A 1 87 ? -1.599 5.746 -6.34 1 98.94 87 GLU A N 1
ATOM 630 C CA . GLU A 1 87 ? -1.031 4.934 -7.414 1 98.94 87 GLU A CA 1
ATOM 631 C C . GLU A 1 87 ? 0.458 4.688 -7.191 1 98.94 87 GLU A C 1
ATOM 633 O O . GLU A 1 87 ? 1.193 5.602 -6.805 1 98.94 87 GLU A O 1
ATOM 638 N N . ILE A 1 88 ? 0.818 3.479 -7.406 1 98.94 88 ILE A N 1
ATOM 639 C CA . ILE A 1 88 ? 2.221 3.127 -7.207 1 98.94 88 ILE A CA 1
ATOM 640 C C . ILE A 1 88 ? 2.697 2.24 -8.352 1 98.94 88 ILE A C 1
ATOM 642 O O . ILE A 1 88 ? 1.969 1.351 -8.805 1 98.94 88 ILE A O 1
ATOM 646 N N . ALA A 1 89 ? 3.861 2.557 -8.844 1 98.88 89 ALA A N 1
ATOM 647 C CA . ALA A 1 89 ? 4.516 1.773 -9.891 1 98.88 89 ALA A CA 1
ATOM 648 C C . ALA A 1 89 ? 5.867 1.242 -9.414 1 98.88 89 ALA A C 1
ATOM 650 O O . ALA A 1 89 ? 6.672 1.989 -8.852 1 98.88 89 ALA A O 1
ATOM 651 N N . TYR A 1 90 ? 6.078 -0.033 -9.602 1 98.38 90 TYR A N 1
ATOM 652 C CA . TYR A 1 90 ? 7.316 -0.708 -9.234 1 98.38 90 TYR A CA 1
ATOM 653 C C . TYR A 1 90 ? 8.188 -0.954 -10.461 1 98.38 90 TYR A C 1
ATOM 655 O O . TYR A 1 90 ? 7.832 -1.741 -11.336 1 98.38 90 TYR A O 1
ATOM 663 N N . HIS A 1 91 ? 9.398 -0.369 -10.422 1 96.94 91 HIS A N 1
ATOM 664 C CA . HIS A 1 91 ? 10.242 -0.395 -11.609 1 96.94 91 HIS A CA 1
ATOM 665 C C . HIS A 1 91 ? 11.406 -1.36 -11.438 1 96.94 91 HIS A C 1
ATOM 667 O O . HIS A 1 91 ? 11.969 -1.846 -12.422 1 96.94 91 HIS A O 1
ATOM 673 N N . ARG A 1 92 ? 11.781 -1.511 -10.227 1 96.25 92 ARG A N 1
ATOM 674 C CA . ARG A 1 92 ? 12.906 -2.377 -9.883 1 96.25 92 ARG A CA 1
ATOM 675 C C . ARG A 1 92 ? 12.68 -3.066 -8.547 1 96.25 92 ARG A C 1
ATOM 677 O O . ARG A 1 92 ? 12.039 -2.506 -7.656 1 96.25 92 ARG A O 1
ATOM 684 N N . LEU A 1 93 ? 13.258 -4.273 -8.484 1 95 93 LEU A N 1
ATOM 685 C CA . LEU A 1 93 ? 13.219 -4.941 -7.188 1 95 93 LEU A CA 1
ATOM 686 C C . LEU A 1 93 ? 13.922 -4.109 -6.125 1 95 93 LEU A C 1
ATOM 688 O O . LEU A 1 93 ? 15.07 -3.689 -6.312 1 95 93 LEU A O 1
ATOM 692 N N . ALA A 1 94 ? 13.203 -3.836 -5.055 1 96.5 94 ALA A N 1
ATOM 693 C CA . ALA A 1 94 ? 13.766 -3.09 -3.934 1 96.5 94 ALA A CA 1
ATOM 694 C C . ALA A 1 94 ? 14.477 -4.023 -2.957 1 96.5 94 ALA A C 1
ATOM 696 O O . ALA A 1 94 ? 13.969 -5.098 -2.633 1 96.5 94 ALA A O 1
ATOM 697 N N . ARG A 1 95 ? 15.617 -3.633 -2.506 1 96.19 95 ARG A N 1
ATOM 698 C CA . ARG A 1 95 ? 16.391 -4.422 -1.546 1 96.19 95 ARG A CA 1
ATOM 699 C C . ARG A 1 95 ? 16.922 -3.541 -0.421 1 96.19 95 ARG A C 1
ATOM 701 O O . ARG A 1 95 ? 17.328 -2.4 -0.656 1 96.19 95 ARG A O 1
ATOM 708 N N . GLY A 1 96 ? 16.984 -4.156 0.766 1 97.25 96 GLY A N 1
ATOM 709 C CA . GLY A 1 96 ? 17.578 -3.447 1.893 1 97.25 96 GLY A CA 1
ATOM 710 C C . GLY A 1 96 ? 16.719 -2.289 2.379 1 97.25 96 GLY A C 1
ATOM 711 O O . GLY A 1 96 ? 15.516 -2.246 2.117 1 97.25 96 GLY A O 1
ATOM 712 N N . PRO A 1 97 ? 17.344 -1.416 3.217 1 98.62 97 PRO A N 1
ATOM 713 C CA . PRO A 1 97 ? 16.641 -0.204 3.643 1 98.62 97 PRO A CA 1
ATOM 714 C C . PRO A 1 97 ? 16.266 0.709 2.473 1 98.62 97 PRO A C 1
ATOM 716 O O . PRO A 1 97 ? 16.969 0.728 1.459 1 98.62 97 PRO A O 1
ATOM 719 N N . LEU A 1 98 ? 15.172 1.433 2.648 1 98.81 98 LEU A N 1
ATOM 720 C CA . LEU A 1 98 ? 14.672 2.271 1.563 1 98.81 98 LEU A CA 1
ATOM 721 C C . LEU A 1 98 ? 14.562 3.727 2.006 1 98.81 98 LEU A C 1
ATOM 723 O O . LEU A 1 98 ? 14.43 4.008 3.197 1 98.81 98 LEU A O 1
ATOM 727 N N . THR A 1 99 ? 14.648 4.602 1.04 1 98.94 99 THR A N 1
ATOM 728 C CA . THR A 1 99 ? 14.453 6.035 1.229 1 98.94 99 THR A CA 1
ATOM 729 C C . THR A 1 99 ? 13.344 6.551 0.318 1 98.94 99 THR A C 1
ATOM 731 O O . THR A 1 99 ? 13.32 6.25 -0.877 1 98.94 99 THR A O 1
ATOM 734 N N . ALA A 1 100 ? 12.445 7.258 0.878 1 98.94 100 ALA A N 1
ATOM 735 C CA . ALA A 1 100 ? 11.383 7.918 0.115 1 98.94 100 ALA A CA 1
ATOM 736 C C . ALA A 1 100 ? 11.578 9.438 0.113 1 98.94 100 ALA A C 1
ATOM 738 O O . ALA A 1 100 ? 11.922 10.023 1.14 1 98.94 100 ALA A O 1
ATOM 739 N N . VAL A 1 101 ? 11.383 10.031 -0.992 1 98.94 101 VAL A N 1
ATOM 740 C CA . VAL A 1 101 ? 11.312 11.484 -1.131 1 98.94 101 VAL A CA 1
ATOM 741 C C . VAL A 1 101 ? 9.93 11.891 -1.635 1 98.94 101 VAL A C 1
ATOM 743 O O . VAL A 1 101 ? 9.531 11.516 -2.74 1 98.94 101 VAL A O 1
ATOM 746 N N . ALA A 1 102 ? 9.242 12.633 -0.827 1 98.94 102 ALA A N 1
ATOM 747 C CA . ALA A 1 102 ? 7.879 13.062 -1.117 1 98.94 102 ALA A CA 1
ATOM 748 C C . ALA A 1 102 ? 7.812 14.562 -1.355 1 98.94 102 ALA A C 1
ATOM 750 O O . ALA A 1 102 ? 8.461 15.336 -0.651 1 98.94 102 ALA A O 1
ATOM 751 N N . GLU A 1 103 ? 6.969 14.977 -2.348 1 98.94 103 GLU A N 1
ATOM 752 C CA . GLU A 1 103 ? 6.891 16.391 -2.695 1 98.94 103 GLU A CA 1
ATOM 753 C C . GLU A 1 103 ? 5.453 16.812 -2.992 1 98.94 103 GLU A C 1
ATOM 755 O O . GLU A 1 103 ? 4.777 16.188 -3.809 1 98.94 103 GLU A O 1
ATOM 760 N N . LEU A 1 104 ? 5.055 17.875 -2.326 1 98.88 104 LEU A N 1
ATOM 761 C CA . LEU A 1 104 ? 3.752 18.469 -2.588 1 98.88 104 LEU A CA 1
ATOM 762 C C . LEU A 1 104 ? 3.693 19.047 -3.998 1 98.88 104 LEU A C 1
ATOM 764 O O . LEU A 1 104 ? 4.637 19.703 -4.445 1 98.88 104 LEU A O 1
ATOM 768 N N . THR A 1 105 ? 2.523 18.828 -4.707 1 98.75 105 THR A N 1
ATOM 769 C CA . THR A 1 105 ? 2.523 19.141 -6.133 1 98.75 105 THR A CA 1
ATOM 770 C C . THR A 1 105 ? 1.868 20.484 -6.402 1 98.75 105 THR A C 1
ATOM 772 O O . THR A 1 105 ? 1.771 20.922 -7.551 1 98.75 105 THR A O 1
ATOM 775 N N . ARG A 1 106 ? 1.354 21.172 -5.387 1 98.44 106 ARG A N 1
ATOM 776 C CA . ARG A 1 106 ? 0.819 22.531 -5.512 1 98.44 106 ARG A CA 1
ATOM 777 C C . ARG A 1 106 ? 1.058 23.328 -4.234 1 98.44 106 ARG A C 1
ATOM 779 O O . ARG A 1 106 ? 1.291 22.75 -3.17 1 98.44 106 ARG A O 1
ATOM 786 N N . PRO A 1 107 ? 1.029 24.641 -4.379 1 97.94 107 PRO A N 1
ATOM 787 C CA . PRO A 1 107 ? 1.298 25.453 -3.189 1 97.94 107 PRO A CA 1
ATOM 788 C C . PRO A 1 107 ? 0.307 25.188 -2.059 1 97.94 107 PRO A C 1
ATOM 790 O O . PRO A 1 107 ? -0.903 25.141 -2.291 1 97.94 107 PRO A O 1
ATOM 793 N N . ALA A 1 108 ? 0.864 25.047 -0.872 1 98 108 ALA A N 1
ATOM 794 C CA . ALA A 1 108 ? 0.034 24.797 0.301 1 98 108 ALA A CA 1
ATOM 795 C C . ALA A 1 108 ? -1.006 25.891 0.49 1 98 108 ALA A C 1
ATOM 797 O O . ALA A 1 108 ? -2.129 25.625 0.926 1 98 108 ALA A O 1
ATOM 798 N N . GLU A 1 109 ? -0.687 27.094 0.14 1 97.62 109 GLU A N 1
ATOM 799 C CA . GLU A 1 109 ? -1.562 28.25 0.334 1 97.62 109 GLU A CA 1
ATOM 800 C C . GLU A 1 109 ? -2.852 28.109 -0.469 1 97.62 109 GLU A C 1
ATOM 802 O O . GLU A 1 109 ? -3.91 28.578 -0.044 1 97.62 109 GLU A O 1
ATOM 807 N N . GLU A 1 110 ? -2.756 27.484 -1.588 1 98.44 110 GLU A N 1
ATOM 808 C CA . GLU A 1 110 ? -3.938 27.266 -2.414 1 98.44 110 GLU A CA 1
ATOM 809 C C . GLU A 1 110 ? -4.898 26.281 -1.755 1 98.44 110 GLU A C 1
ATOM 811 O O . GLU A 1 110 ? -6.113 26.484 -1.772 1 98.44 110 GLU A O 1
ATOM 816 N N . VAL A 1 111 ? -4.355 25.234 -1.174 1 98.44 111 VAL A N 1
ATOM 817 C CA . VAL A 1 111 ? -5.152 24.234 -0.476 1 98.44 111 VAL A CA 1
ATOM 818 C C . VAL A 1 111 ? -5.828 24.875 0.738 1 98.44 111 VAL A C 1
ATOM 820 O O . VAL A 1 111 ? -7.023 24.672 0.964 1 98.44 111 VAL A O 1
ATOM 823 N N . LEU A 1 112 ? -5.113 25.688 1.43 1 98 112 LEU A N 1
ATOM 824 C CA . LEU A 1 112 ? -5.625 26.344 2.633 1 98 112 LEU A CA 1
ATOM 825 C C . LEU A 1 112 ? -6.711 27.344 2.287 1 98 112 LEU A C 1
ATOM 827 O O . LEU A 1 112 ? -7.688 27.5 3.027 1 98 112 LEU A O 1
ATOM 831 N N . ALA A 1 113 ? -6.516 28 1.189 1 98.31 113 ALA A N 1
ATOM 832 C CA . ALA A 1 113 ? -7.52 28.969 0.743 1 98.31 113 ALA A CA 1
ATOM 833 C C . ALA A 1 113 ? -8.836 28.266 0.408 1 98.31 113 ALA A C 1
ATOM 835 O O . ALA A 1 113 ? -9.914 28.781 0.726 1 98.31 113 ALA A O 1
ATOM 836 N N . GLU A 1 114 ? -8.719 27.125 -0.252 1 98.44 114 GLU A N 1
ATOM 837 C CA . GLU A 1 114 ? -9.914 26.328 -0.557 1 98.44 114 GLU A CA 1
ATOM 838 C C . GLU A 1 114 ? -10.633 25.906 0.719 1 98.44 114 GLU A C 1
ATOM 840 O O . GLU A 1 114 ? -11.859 26 0.811 1 98.44 114 GLU A O 1
ATOM 845 N N . LEU A 1 115 ? -9.867 25.469 1.683 1 98.06 115 LEU A N 1
ATOM 846 C CA . LEU A 1 115 ? -10.445 25.062 2.957 1 98.06 115 LEU A CA 1
ATOM 847 C C . LEU A 1 115 ? -11.117 26.234 3.656 1 98.06 115 LEU A C 1
ATOM 849 O O . LEU A 1 115 ? -12.242 26.109 4.152 1 98.06 115 LEU A O 1
ATOM 853 N N . ALA A 1 116 ? -10.492 27.344 3.666 1 97.31 116 ALA A N 1
ATOM 854 C CA . ALA A 1 116 ? -11.039 28.547 4.289 1 97.31 116 ALA A CA 1
ATOM 855 C C . ALA A 1 116 ? -12.32 28.984 3.596 1 97.31 116 ALA A C 1
ATOM 857 O O . ALA A 1 116 ? -13.219 29.547 4.234 1 97.31 116 ALA A O 1
ATOM 858 N N . GLY A 1 117 ? -12.375 28.703 2.355 1 97.62 117 GLY A N 1
ATOM 859 C CA . GLY A 1 117 ? -13.547 29.047 1.569 1 97.62 117 GLY A CA 1
ATOM 860 C C . GLY A 1 117 ? -14.695 28.078 1.745 1 97.62 117 GLY A C 1
ATOM 861 O O . GLY A 1 117 ? -15.742 28.203 1.099 1 97.62 117 GLY A O 1
ATOM 862 N N . GLY A 1 118 ? -14.508 27.047 2.543 1 96.62 118 GLY A N 1
ATOM 863 C CA . GLY A 1 118 ? -15.586 26.125 2.881 1 96.62 118 GLY A CA 1
ATOM 864 C C . GLY A 1 118 ? -15.586 24.875 2.027 1 96.62 118 GLY A C 1
ATOM 865 O O . GLY A 1 118 ? -16.531 24.094 2.068 1 96.62 118 GLY A O 1
ATOM 866 N N . GLN A 1 119 ? -14.516 24.703 1.275 1 97.56 119 GLN A N 1
ATOM 867 C CA . GLN A 1 119 ? -14.422 23.516 0.432 1 97.56 119 GLN A CA 1
ATOM 868 C C . GLN A 1 119 ? -13.727 22.375 1.166 1 97.56 119 GLN A C 1
ATOM 870 O O . GLN A 1 119 ? -13.211 22.562 2.271 1 97.56 119 GLN A O 1
ATOM 875 N N . ARG A 1 120 ? -13.852 21.156 0.658 1 98 120 ARG A N 1
ATOM 876 C CA . ARG A 1 120 ? -13.055 20 1.043 1 98 120 ARG A CA 1
ATOM 877 C C . ARG A 1 120 ? -11.922 19.75 0.052 1 98 120 ARG A C 1
ATOM 879 O O . ARG A 1 120 ? -12.062 18.969 -0.883 1 98 120 ARG A O 1
ATOM 886 N N . PRO A 1 121 ? -10.828 20.469 0.211 1 98.38 121 PRO A N 1
ATOM 887 C CA . PRO A 1 121 ? -9.797 20.453 -0.825 1 98.38 121 PRO A CA 1
ATOM 888 C C . PRO A 1 121 ? -9.062 19.125 -0.918 1 98.38 121 PRO A C 1
ATOM 890 O O . PRO A 1 121 ? -9.07 18.344 0.037 1 98.38 121 PRO A O 1
ATOM 893 N N . GLU A 1 122 ? -8.547 18.906 -2.1 1 98.75 122 GLU A N 1
ATOM 894 C CA . GLU A 1 122 ? -7.637 17.781 -2.338 1 98.75 122 GLU A CA 1
ATOM 895 C C . GLU A 1 122 ? -6.25 18.281 -2.746 1 98.75 122 GLU A C 1
ATOM 897 O O . GLU A 1 122 ? -6.105 19.391 -3.26 1 98.75 122 GLU A O 1
ATOM 902 N N . PHE A 1 123 ? -5.262 17.531 -2.467 1 98.75 123 PHE A N 1
ATOM 903 C CA . PHE A 1 123 ? -3.896 17.781 -2.906 1 98.75 123 PHE A CA 1
ATOM 904 C C . PHE A 1 123 ? -3.158 16.469 -3.158 1 98.75 123 PHE A C 1
ATOM 906 O O . PHE A 1 123 ? -3.514 15.438 -2.596 1 98.75 123 PHE A O 1
ATOM 913 N N . THR A 1 124 ? -2.137 16.562 -4.035 1 98.94 124 THR A N 1
ATOM 914 C CA . THR A 1 124 ? -1.349 15.375 -4.363 1 98.94 124 THR A CA 1
ATOM 915 C C . THR A 1 124 ? 0.098 15.547 -3.91 1 98.94 124 THR A C 1
ATOM 917 O O . THR A 1 124 ? 0.594 16.672 -3.814 1 98.94 124 THR A O 1
ATOM 920 N N . VAL A 1 125 ? 0.673 14.469 -3.52 1 98.94 125 VAL A N 1
ATOM 921 C CA . VAL A 1 125 ? 2.092 14.352 -3.201 1 98.94 125 VAL A CA 1
ATOM 922 C C . VAL A 1 125 ? 2.729 13.266 -4.059 1 98.94 125 VAL A C 1
ATOM 924 O O . VAL A 1 125 ? 2.217 12.148 -4.133 1 98.94 125 VAL A O 1
ATOM 927 N N . THR A 1 126 ? 3.787 13.641 -4.773 1 98.94 126 THR A N 1
ATOM 928 C CA . THR A 1 126 ? 4.555 12.641 -5.512 1 98.94 126 THR A CA 1
ATOM 929 C C . THR A 1 126 ? 5.676 12.07 -4.645 1 98.94 126 THR A C 1
ATOM 931 O O . THR A 1 126 ? 6.227 12.773 -3.793 1 98.94 126 THR A O 1
ATOM 934 N N . VAL A 1 127 ? 5.992 10.805 -4.832 1 98.94 127 VAL A N 1
ATOM 935 C CA . VAL A 1 127 ? 7.008 10.141 -4.016 1 98.94 127 VAL A CA 1
ATOM 936 C C . VAL A 1 127 ? 7.906 9.289 -4.906 1 98.94 127 VAL A C 1
ATOM 938 O O . VAL A 1 127 ? 7.418 8.5 -5.723 1 98.94 127 VAL A O 1
ATOM 941 N N . GLY A 1 128 ? 9.195 9.461 -4.805 1 98.94 128 GLY A N 1
ATOM 942 C CA . GLY A 1 128 ? 10.188 8.523 -5.305 1 98.94 128 GLY A CA 1
ATOM 943 C C . GLY A 1 128 ? 10.828 7.695 -4.211 1 98.94 128 GLY A C 1
ATOM 944 O O . GLY A 1 128 ? 11.133 8.211 -3.133 1 98.94 128 GLY A O 1
ATOM 945 N N . ILE A 1 129 ? 10.977 6.414 -4.445 1 98.94 129 ILE A N 1
ATOM 946 C CA . ILE A 1 129 ? 11.578 5.527 -3.455 1 98.94 129 ILE A CA 1
ATOM 947 C C . ILE A 1 129 ? 12.82 4.863 -4.043 1 98.94 129 ILE A C 1
ATOM 949 O O . ILE A 1 129 ? 12.789 4.363 -5.168 1 98.94 129 ILE A O 1
ATOM 953 N N . SER A 1 130 ? 13.883 4.906 -3.246 1 98.75 130 SER A N 1
ATOM 954 C CA . SER A 1 130 ? 15.164 4.352 -3.691 1 98.75 130 SER A CA 1
ATOM 955 C C . SER A 1 130 ? 15.734 3.387 -2.66 1 98.75 130 SER A C 1
ATOM 957 O O . SER A 1 130 ? 15.391 3.453 -1.479 1 98.75 130 SER A O 1
ATOM 959 N N . ASP A 1 131 ? 16.609 2.508 -3.217 1 97.06 131 ASP A N 1
ATOM 960 C CA . ASP A 1 131 ? 17.25 1.558 -2.316 1 97.06 131 ASP A CA 1
ATOM 961 C C . ASP A 1 131 ? 18.609 2.078 -1.854 1 97.06 131 ASP A C 1
ATOM 963 O O . ASP A 1 131 ? 18.922 3.256 -2.033 1 97.06 131 ASP A O 1
ATOM 967 N N . THR A 1 132 ? 19.406 1.257 -1.212 1 91.56 132 THR A N 1
ATOM 968 C CA . THR A 1 132 ? 20.656 1.675 -0.564 1 91.56 132 THR A CA 1
ATOM 969 C C . THR A 1 132 ? 21.672 2.125 -1.599 1 91.56 132 THR A C 1
ATOM 971 O O . THR A 1 132 ? 22.594 2.891 -1.283 1 91.56 132 THR A O 1
ATOM 974 N N . ASP A 1 133 ? 21.469 1.669 -2.801 1 92.81 133 ASP A N 1
ATOM 975 C CA . ASP A 1 133 ? 22.391 2.047 -3.873 1 92.81 133 ASP A CA 1
ATOM 976 C C . ASP A 1 133 ? 21.891 3.283 -4.613 1 92.81 133 ASP A C 1
ATOM 978 O O . ASP A 1 133 ? 22.344 3.576 -5.723 1 92.81 133 ASP A O 1
ATOM 982 N N . ALA A 1 134 ? 20.875 3.891 -4.117 1 91.69 134 ALA A N 1
ATOM 983 C CA . ALA A 1 134 ? 20.266 5.109 -4.645 1 91.69 134 ALA A CA 1
ATOM 984 C C . ALA A 1 134 ? 19.609 4.852 -5.996 1 91.69 134 ALA A C 1
ATOM 986 O O . ALA A 1 134 ? 19.516 5.754 -6.832 1 91.69 134 ALA A O 1
ATOM 987 N N . ARG A 1 135 ? 19.344 3.629 -6.305 1 96.44 135 ARG A N 1
ATOM 988 C CA . ARG A 1 135 ? 18.531 3.297 -7.473 1 96.44 135 ARG A CA 1
ATOM 989 C C . ARG A 1 135 ? 17.047 3.469 -7.18 1 96.44 135 ARG A C 1
ATOM 991 O O . ARG A 1 135 ? 16.531 2.893 -6.219 1 96.44 135 ARG A O 1
ATOM 998 N N . GLU A 1 136 ? 16.359 4.328 -8.008 1 98.31 136 GLU A N 1
ATOM 999 C CA . GLU A 1 136 ? 14.922 4.441 -7.852 1 98.31 136 GLU A CA 1
ATOM 1000 C C . GLU A 1 136 ? 14.227 3.123 -8.18 1 98.31 136 GLU A C 1
ATOM 1002 O O . GLU A 1 136 ? 14.453 2.545 -9.25 1 98.31 136 GLU A O 1
ATOM 1007 N N . THR A 1 137 ? 13.414 2.645 -7.254 1 98.62 137 THR A N 1
ATOM 1008 C CA . THR A 1 137 ? 12.742 1.359 -7.43 1 98.62 137 THR A CA 1
ATOM 1009 C C . THR A 1 137 ? 11.25 1.555 -7.68 1 98.62 137 THR A C 1
ATOM 1011 O O . THR A 1 137 ? 10.609 0.718 -8.32 1 98.62 137 THR A O 1
ATOM 1014 N N . THR A 1 138 ? 10.711 2.633 -7.133 1 98.75 138 THR A N 1
ATOM 1015 C CA . THR A 1 138 ? 9.266 2.795 -7.082 1 98.75 138 THR A CA 1
ATOM 1016 C C . THR A 1 138 ? 8.883 4.27 -7.168 1 98.75 138 THR A C 1
ATOM 1018 O O . THR A 1 138 ? 9.594 5.129 -6.641 1 98.75 138 THR A O 1
ATOM 1021 N N . ARG A 1 139 ? 7.801 4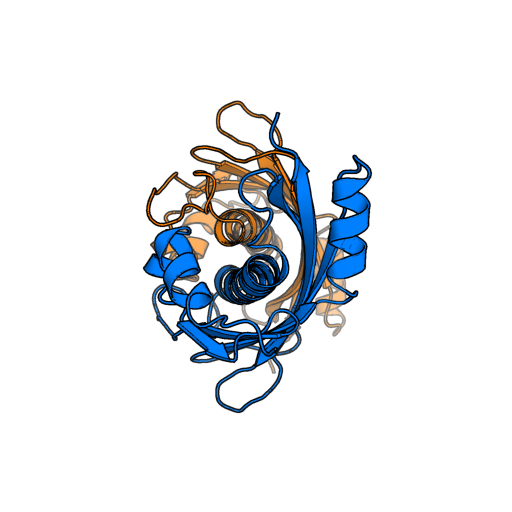.531 -7.824 1 98.88 139 ARG A N 1
ATOM 1022 C CA . ARG A 1 139 ? 7.176 5.848 -7.832 1 98.88 139 ARG A CA 1
ATOM 1023 C C . ARG A 1 139 ? 5.711 5.762 -7.422 1 98.88 139 ARG A C 1
ATOM 1025 O O . ARG A 1 139 ? 5.016 4.805 -7.773 1 98.88 139 ARG A O 1
ATOM 1032 N N . MET A 1 140 ? 5.332 6.836 -6.773 1 98.81 140 MET A N 1
ATOM 1033 C CA . MET A 1 140 ? 3.973 6.855 -6.242 1 98.81 140 MET A CA 1
ATOM 1034 C C . MET A 1 140 ? 3.375 8.258 -6.324 1 98.81 140 MET A C 1
ATOM 1036 O O . MET A 1 140 ? 4.105 9.25 -6.301 1 98.81 140 MET A O 1
ATOM 1040 N N . VAL A 1 141 ? 2.062 8.312 -6.504 1 98.94 141 VAL A N 1
ATOM 1041 C CA . VAL A 1 141 ? 1.284 9.523 -6.285 1 98.94 141 VAL A CA 1
ATOM 1042 C C . VAL A 1 141 ? 0.188 9.258 -5.258 1 98.94 141 VAL A C 1
ATOM 1044 O O . VAL A 1 141 ? -0.579 8.297 -5.391 1 98.94 141 VAL A O 1
ATOM 1047 N N . VAL A 1 142 ? 0.174 10.039 -4.273 1 98.94 142 VAL A N 1
ATOM 1048 C CA . VAL A 1 142 ? -0.842 9.93 -3.232 1 98.94 142 VAL A CA 1
ATOM 1049 C C . VAL A 1 142 ? -1.739 11.164 -3.26 1 98.94 142 VAL A C 1
ATOM 1051 O O . VAL A 1 142 ? -1.25 12.297 -3.238 1 98.94 142 VAL A O 1
ATOM 1054 N N . ARG A 1 143 ? -3.025 10.914 -3.363 1 98.94 143 ARG A N 1
ATOM 1055 C CA . ARG A 1 143 ? -4.02 11.977 -3.293 1 98.94 143 ARG A CA 1
ATOM 1056 C C . ARG A 1 143 ? -4.668 12.031 -1.914 1 98.94 143 ARG A C 1
ATOM 1058 O O . ARG A 1 143 ? -5.211 11.031 -1.437 1 98.94 143 ARG A O 1
ATOM 1065 N N . TRP A 1 144 ? -4.613 13.188 -1.298 1 98.69 144 TRP A N 1
ATOM 1066 C CA . TRP A 1 144 ? -5.18 13.445 0.022 1 98.69 144 TRP A CA 1
ATOM 1067 C C . TRP A 1 144 ? -6.332 14.438 -0.066 1 98.69 144 TRP 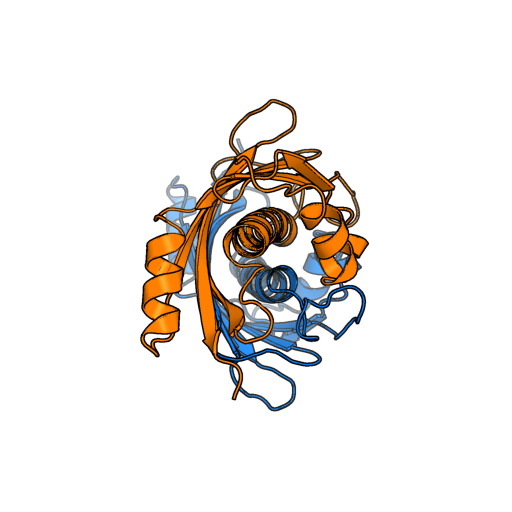A C 1
ATOM 1069 O O . TRP A 1 144 ? -6.43 15.195 -1.033 1 98.69 144 TRP A O 1
ATOM 1079 N N . THR A 1 145 ? -7.164 14.367 0.983 1 98.5 145 THR A N 1
ATOM 1080 C CA . THR A 1 145 ? -8.125 15.438 1.218 1 98.5 145 THR A CA 1
ATOM 1081 C C . THR A 1 145 ? -8.023 15.961 2.648 1 98.5 145 THR A C 1
ATOM 1083 O O . THR A 1 145 ? -7.504 15.266 3.529 1 98.5 145 THR A O 1
ATOM 1086 N N . LEU A 1 146 ? -8.328 17.203 2.836 1 98.06 146 LEU A N 1
ATOM 1087 C CA . LEU A 1 146 ? -8.594 17.734 4.164 1 98.06 146 LEU A CA 1
ATOM 1088 C C . LEU A 1 146 ? -10.094 17.75 4.449 1 98.06 146 LEU A C 1
ATOM 1090 O O . LEU A 1 146 ? -10.812 18.641 3.971 1 98.06 146 LEU A O 1
ATOM 1094 N N . ARG A 1 147 ? -10.516 16.844 5.211 1 96.88 147 ARG A N 1
ATOM 1095 C CA . ARG A 1 147 ? -11.93 16.766 5.562 1 96.88 147 ARG A CA 1
ATOM 1096 C C . ARG A 1 147 ? -12.25 17.703 6.73 1 96.88 147 ARG A C 1
ATOM 1098 O O . ARG A 1 147 ? -11.75 17.5 7.844 1 96.88 147 ARG A O 1
ATOM 1105 N N . PRO A 1 148 ? -13.133 18.688 6.504 1 95.25 148 PRO A N 1
ATOM 1106 C CA . PRO A 1 148 ? -13.5 19.516 7.645 1 95.25 148 PRO A CA 1
ATOM 1107 C C . PRO A 1 148 ? -14.133 18.734 8.789 1 95.25 148 PRO A C 1
ATOM 1109 O O . PRO A 1 148 ? -14.898 17.797 8.547 1 95.25 148 PRO A O 1
ATOM 1112 N N . ASN A 1 149 ? -13.742 19.141 10 1 90.62 149 ASN A N 1
ATOM 1113 C CA . ASN A 1 149 ? -14.32 18.484 11.172 1 90.62 149 ASN A CA 1
ATOM 1114 C C . ASN A 1 149 ? -15.766 18.922 11.406 1 90.62 149 ASN A C 1
ATOM 1116 O O . ASN A 1 149 ? -16.094 20.094 11.203 1 90.62 149 ASN A O 1
ATOM 1120 N N . ARG A 1 150 ? -16.812 17.984 11.438 1 77.38 150 ARG A N 1
ATOM 1121 C CA . ARG A 1 150 ? -18.188 18.359 11.742 1 77.38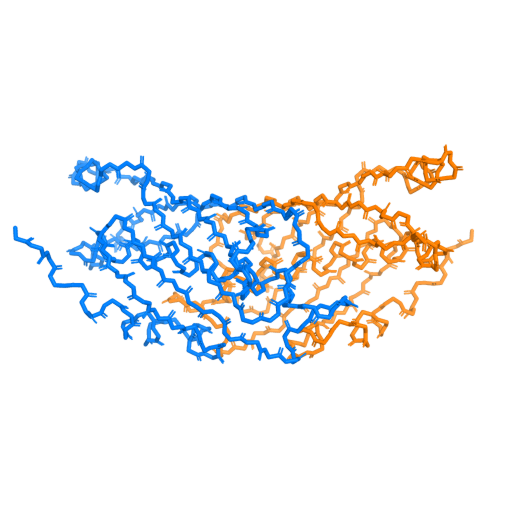 150 ARG A CA 1
ATOM 1122 C C . ARG A 1 150 ? -18.344 18.719 13.219 1 77.38 150 ARG A C 1
ATOM 1124 O O . ARG A 1 150 ? -17.578 18.25 14.062 1 77.38 150 ARG A O 1
ATOM 1131 N N . MET B 1 1 ? -12.398 -30.172 -13.852 1 44.75 1 MET B N 1
ATOM 1132 C CA . MET B 1 1 ? -11.984 -30.672 -12.539 1 44.75 1 MET B CA 1
ATOM 1133 C C . MET B 1 1 ? -11.539 -29.516 -11.641 1 44.75 1 MET B C 1
ATOM 1135 O O . MET B 1 1 ? -10.805 -28.625 -12.078 1 44.75 1 MET B O 1
ATOM 1139 N N . THR B 1 2 ? -12.289 -29.141 -10.617 1 55.66 2 THR B N 1
ATOM 1140 C CA . THR B 1 2 ? -11.992 -28.031 -9.719 1 55.66 2 THR B CA 1
ATOM 1141 C C . THR B 1 2 ? -10.609 -28.188 -9.102 1 55.66 2 THR B C 1
ATOM 1143 O O . THR B 1 2 ? -10.297 -29.219 -8.508 1 55.66 2 THR B O 1
ATOM 1146 N N . GLU B 1 3 ? -9.531 -27.547 -9.734 1 74.56 3 GLU B N 1
ATOM 1147 C CA . GLU B 1 3 ? -8.156 -27.641 -9.266 1 74.56 3 GLU B CA 1
ATOM 1148 C C . GLU B 1 3 ? -8.07 -27.406 -7.762 1 74.56 3 GLU B C 1
ATOM 1150 O O . GLU B 1 3 ? -8.742 -26.531 -7.227 1 74.56 3 GLU B O 1
ATOM 1155 N N . ASP B 1 4 ? -7.629 -28.469 -7.07 1 90.94 4 ASP B N 1
ATOM 1156 C CA . ASP B 1 4 ? -7.367 -28.375 -5.641 1 90.94 4 ASP B CA 1
ATOM 1157 C C . ASP B 1 4 ? -6.457 -27.188 -5.328 1 90.94 4 ASP B C 1
ATOM 1159 O O . ASP B 1 4 ? -5.285 -27.172 -5.711 1 90.94 4 ASP B O 1
ATOM 1163 N N . THR B 1 5 ? -7.09 -26.094 -4.727 1 95 5 THR B N 1
ATOM 1164 C CA . THR B 1 5 ? -6.336 -24.875 -4.418 1 95 5 THR B CA 1
ATOM 1165 C C . THR B 1 5 ? -6.09 -24.766 -2.918 1 95 5 THR B C 1
ATOM 1167 O O . THR B 1 5 ? -5.77 -23.688 -2.418 1 95 5 THR B O 1
ATOM 1170 N N . SER B 1 6 ? -6.258 -25.906 -2.154 1 95 6 SER B N 1
ATOM 1171 C CA . SER B 1 6 ? -6.141 -25.859 -0.7 1 95 6 SER B CA 1
ATOM 1172 C C . SER B 1 6 ? -4.711 -25.562 -0.267 1 95 6 SER B C 1
ATOM 1174 O O . SER B 1 6 ? -4.473 -25.172 0.88 1 95 6 SER B O 1
ATOM 1176 N N . TRP B 1 7 ? -3.799 -25.672 -1.15 1 95.88 7 TRP B N 1
ATOM 1177 C CA . TR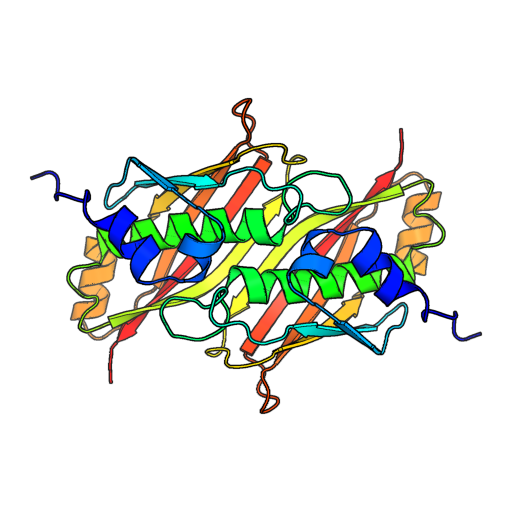P B 1 7 ? -2.383 -25.469 -0.862 1 95.88 7 TRP B CA 1
ATOM 1178 C C . TRP B 1 7 ? -2.025 -23.984 -0.93 1 95.88 7 TRP B C 1
ATOM 1180 O O . TRP B 1 7 ? -0.973 -23.578 -0.436 1 95.88 7 TRP B O 1
ATOM 1190 N N . VAL B 1 8 ? -2.818 -23.156 -1.487 1 97.69 8 VAL B N 1
ATOM 1191 C CA . VAL B 1 8 ? -2.459 -21.781 -1.821 1 97.69 8 VAL B CA 1
ATOM 1192 C C . VAL B 1 8 ? -2.27 -20.969 -0.541 1 97.69 8 VAL B C 1
ATOM 1194 O O . VAL B 1 8 ? -1.265 -20.281 -0.381 1 97.69 8 VAL B O 1
ATOM 1197 N N . GLY B 1 9 ? -3.186 -20.969 0.411 1 97.38 9 GLY B N 1
ATOM 1198 C CA . GLY B 1 9 ? -3.08 -20.234 1.662 1 97.38 9 GLY B CA 1
ATOM 1199 C C . GLY B 1 9 ? -1.793 -20.516 2.412 1 97.38 9 GLY B C 1
ATOM 1200 O O . GLY B 1 9 ? -1 -19.594 2.658 1 97.38 9 GLY B O 1
ATOM 1201 N N . PRO B 1 10 ? -1.575 -21.828 2.719 1 97.38 10 PRO B N 1
ATOM 1202 C CA . PRO B 1 10 ? -0.332 -22.188 3.402 1 97.38 10 PRO B CA 1
ATOM 1203 C C . PRO B 1 10 ? 0.914 -21.797 2.607 1 97.38 10 PRO B C 1
ATOM 1205 O O . PRO B 1 10 ? 1.916 -21.375 3.189 1 97.38 10 PRO B O 1
ATOM 1208 N N . ALA B 1 11 ? 0.882 -21.891 1.351 1 97.19 11 ALA B N 1
ATOM 1209 C CA . ALA B 1 11 ? 2.023 -21.516 0.521 1 97.19 11 ALA B CA 1
ATOM 1210 C C . ALA B 1 11 ? 2.311 -20.016 0.625 1 97.19 11 ALA B C 1
ATOM 1212 O O . ALA B 1 11 ? 3.471 -19.609 0.7 1 97.19 11 ALA B O 1
ATOM 1213 N N . MET B 1 12 ? 1.269 -19.203 0.604 1 97.94 12 MET B N 1
ATOM 1214 C CA . MET B 1 12 ? 1.437 -17.75 0.739 1 97.94 12 MET B CA 1
ATOM 1215 C C . MET B 1 12 ? 2.125 -17.406 2.055 1 97.94 12 MET B C 1
ATOM 1217 O O . MET B 1 12 ? 3.066 -16.609 2.074 1 97.94 12 MET B O 1
ATOM 1221 N N . GLN B 1 13 ? 1.657 -18 3.129 1 97.44 13 GLN B N 1
ATOM 1222 C CA . GLN B 1 13 ? 2.227 -17.719 4.441 1 97.44 13 GLN B CA 1
ATOM 1223 C C . GLN B 1 13 ? 3.668 -18.203 4.535 1 97.44 13 GLN B C 1
ATOM 1225 O O . GLN B 1 13 ? 4.496 -17.594 5.211 1 97.44 13 GLN B O 1
ATOM 1230 N N . GLN B 1 14 ? 3.98 -19.25 3.854 1 96.56 14 GLN B N 1
ATOM 1231 C CA . GLN B 1 14 ? 5.32 -19.812 3.885 1 96.56 14 GLN B CA 1
ATOM 1232 C C . GLN B 1 14 ? 6.289 -19 3.031 1 96.56 14 GLN B C 1
ATOM 1234 O O . GLN B 1 14 ? 7.438 -18.781 3.418 1 96.56 14 GLN B O 1
ATOM 1239 N N . ARG B 1 15 ? 5.832 -18.516 1.928 1 95.75 15 ARG B N 1
ATOM 1240 C CA . ARG B 1 15 ? 6.715 -17.922 0.933 1 95.75 15 ARG B CA 1
ATOM 1241 C C . ARG B 1 15 ? 6.832 -16.406 1.147 1 95.75 15 ARG B C 1
ATOM 1243 O O . ARG B 1 15 ? 7.762 -15.781 0.642 1 95.75 15 ARG B O 1
ATOM 1250 N N . VAL B 1 16 ? 5.883 -15.852 1.831 1 98.19 16 VAL B N 1
ATOM 1251 C CA . VAL B 1 16 ? 5.863 -14.398 1.994 1 98.19 16 VAL B CA 1
ATOM 1252 C C . VAL B 1 16 ? 5.93 -14.047 3.479 1 98.19 16 VAL B C 1
ATOM 1254 O O . VAL B 1 16 ? 4.895 -13.945 4.145 1 98.19 16 VAL B O 1
ATOM 1257 N N . PRO B 1 17 ? 7.086 -13.773 4.031 1 98.69 17 PRO B N 1
ATOM 1258 C CA . PRO B 1 17 ? 7.258 -13.492 5.457 1 98.69 17 PRO B CA 1
ATOM 1259 C C . PRO B 1 17 ? 6.277 -12.438 5.973 1 98.69 17 PRO B C 1
ATOM 1261 O O . PRO B 1 17 ? 5.715 -12.594 7.059 1 98.69 17 PRO B O 1
ATOM 1264 N N . TRP B 1 18 ? 6.027 -11.398 5.203 1 98.81 18 TRP B N 1
ATOM 1265 C CA . TRP B 1 18 ? 5.113 -10.344 5.625 1 98.81 18 TRP B CA 1
ATOM 1266 C C . TRP B 1 18 ? 3.717 -10.906 5.883 1 98.81 18 TRP B C 1
ATOM 1268 O O . TRP B 1 18 ? 3.061 -10.523 6.855 1 98.81 18 TRP B O 1
ATOM 1278 N N . VAL B 1 19 ? 3.26 -11.766 5.023 1 98.81 19 VAL B N 1
ATOM 1279 C CA . VAL B 1 19 ? 1.925 -12.352 5.133 1 98.81 19 VAL B CA 1
ATOM 1280 C C . VAL B 1 19 ? 1.801 -13.117 6.445 1 98.81 19 VAL B C 1
ATOM 1282 O O . VAL B 1 19 ? 0.799 -12.992 7.152 1 98.81 19 VAL B O 1
ATOM 1285 N N . LYS B 1 20 ? 2.812 -13.844 6.738 1 98.56 20 LYS B N 1
ATOM 1286 C CA . LYS B 1 20 ? 2.84 -14.562 8.008 1 98.56 20 LYS B CA 1
ATOM 1287 C C . LYS B 1 20 ? 2.906 -13.602 9.188 1 98.56 20 LYS B C 1
ATOM 1289 O O . LYS B 1 20 ? 2.174 -13.758 10.164 1 98.56 20 LYS B O 1
ATOM 1294 N N . ALA B 1 21 ? 3.697 -12.664 9.109 1 98.56 21 ALA B N 1
ATOM 1295 C CA . ALA B 1 21 ? 3.965 -11.742 10.211 1 98.56 21 ALA B CA 1
ATOM 1296 C C . ALA B 1 21 ? 2.701 -10.984 10.609 1 98.56 21 ALA B C 1
ATOM 1298 O O . ALA B 1 21 ? 2.453 -10.766 11.797 1 98.56 21 ALA B O 1
ATOM 1299 N N . VAL B 1 22 ? 1.887 -10.586 9.602 1 98.38 22 VAL B N 1
ATOM 1300 C CA . VAL B 1 22 ? 0.753 -9.727 9.93 1 98.38 22 VAL B CA 1
ATOM 1301 C C . VAL B 1 22 ? -0.5 -10.57 10.133 1 98.38 22 VAL B C 1
ATOM 1303 O O . VAL B 1 22 ? -1.559 -10.055 10.484 1 98.38 22 VAL B O 1
ATOM 1306 N N . GLY B 1 23 ? -0.444 -11.82 9.828 1 98.56 23 GLY B N 1
ATOM 1307 C CA . GLY B 1 23 ? -1.489 -12.766 10.188 1 98.56 23 GLY B CA 1
ATOM 1308 C C . GLY B 1 23 ? -2.615 -12.82 9.172 1 98.56 23 GLY B C 1
ATOM 1309 O O . GLY B 1 23 ? -3.771 -13.047 9.531 1 98.56 23 GLY B O 1
ATOM 1310 N N . ILE B 1 24 ? -2.352 -12.586 7.91 1 98.88 24 ILE B N 1
ATOM 1311 C CA . ILE B 1 24 ? -3.369 -12.727 6.875 1 98.88 24 ILE B CA 1
ATOM 1312 C C . ILE B 1 24 ? -3.744 -14.195 6.707 1 98.88 24 ILE B C 1
ATOM 1314 O O . ILE B 1 24 ? -2.871 -15.062 6.691 1 98.88 24 ILE B O 1
ATOM 1318 N N . THR B 1 25 ? -5.031 -14.391 6.645 1 98.75 25 THR B N 1
ATOM 1319 C CA . THR B 1 25 ? -5.551 -15.727 6.383 1 98.75 25 THR B CA 1
ATOM 1320 C C . THR B 1 25 ? -6.398 -15.742 5.117 1 98.75 25 THR B C 1
ATOM 1322 O O . THR B 1 25 ? -6.723 -14.688 4.566 1 98.75 25 THR B O 1
ATOM 1325 N N . PHE B 1 26 ? -6.719 -16.984 4.703 1 98.75 26 PHE B N 1
ATOM 1326 C CA . PHE B 1 26 ? -7.398 -17.141 3.422 1 98.75 26 PHE B CA 1
ATOM 1327 C C . PHE B 1 26 ? -8.672 -17.969 3.578 1 98.75 26 PHE B C 1
ATOM 1329 O O . PHE B 1 26 ? -8.664 -19 4.238 1 98.75 26 PHE B O 1
ATOM 1336 N N . GLY B 1 27 ? -9.734 -17.438 3.035 1 98.31 27 GLY B N 1
ATOM 1337 C CA . GLY B 1 27 ? -10.984 -18.172 2.91 1 98.31 27 GLY B CA 1
ATOM 1338 C C . GLY B 1 27 ? -11.078 -18.984 1.628 1 98.31 27 GLY B C 1
ATOM 1339 O O . GLY B 1 27 ? -10.211 -19.812 1.344 1 98.31 27 GLY B O 1
ATOM 1340 N N . ASP B 1 28 ? -12.094 -18.656 0.81 1 98.12 28 ASP B N 1
ATOM 1341 C CA . ASP B 1 28 ? -12.25 -19.328 -0.477 1 98.12 28 ASP B CA 1
ATOM 1342 C C . ASP B 1 28 ? -11.125 -18.938 -1.434 1 98.12 28 ASP B C 1
ATOM 1344 O O . ASP B 1 28 ? -10.781 -17.766 -1.561 1 98.12 28 ASP B O 1
ATOM 1348 N N . VAL B 1 29 ? -10.609 -19.969 -2.086 1 98.56 29 VAL B N 1
ATOM 1349 C CA . VAL B 1 29 ? -9.539 -19.766 -3.059 1 98.56 29 VAL B CA 1
ATOM 1350 C C . VAL B 1 29 ? -9.852 -20.547 -4.336 1 98.56 29 VAL B C 1
ATOM 1352 O O . VAL B 1 29 ? -10.062 -21.766 -4.293 1 98.56 29 VAL B O 1
ATOM 1355 N N . THR B 1 30 ? -9.922 -19.844 -5.406 1 97.88 30 THR B N 1
ATOM 1356 C CA . THR B 1 30 ? -9.93 -20.406 -6.746 1 97.88 30 THR B CA 1
ATOM 1357 C C . THR B 1 30 ? -8.938 -19.688 -7.652 1 97.88 30 THR B C 1
ATOM 1359 O O . THR B 1 30 ? -8.375 -18.656 -7.266 1 97.88 30 THR B O 1
ATOM 1362 N N . ALA B 1 31 ? -8.789 -20.219 -8.828 1 97.19 31 ALA B N 1
ATOM 1363 C CA . ALA B 1 31 ? -7.898 -19.609 -9.805 1 97.19 31 ALA B CA 1
ATOM 1364 C C . ALA B 1 31 ? -8.461 -18.281 -10.297 1 97.19 31 ALA B C 1
ATOM 1366 O O . ALA B 1 31 ? -7.762 -17.5 -10.938 1 97.19 31 ALA B O 1
ATOM 1367 N N . ARG B 1 32 ? -9.641 -17.984 -9.961 1 98 32 ARG B N 1
ATOM 1368 C CA . ARG B 1 32 ? -10.281 -16.781 -10.453 1 98 32 ARG B CA 1
ATOM 1369 C C . ARG B 1 32 ? -10.547 -15.797 -9.312 1 98 32 ARG B C 1
ATOM 1371 O O . ARG B 1 32 ? -10.617 -14.586 -9.531 1 98 32 ARG B O 1
ATOM 1378 N N . ARG B 1 33 ? -10.734 -16.391 -8.18 1 98.69 33 ARG B N 1
ATOM 1379 C CA . ARG B 1 33 ? -11.203 -15.57 -7.074 1 98.69 33 ARG B CA 1
ATOM 1380 C C . ARG B 1 33 ? -10.617 -16.047 -5.746 1 98.69 33 ARG B C 1
ATOM 1382 O O . ARG B 1 33 ? -10.586 -17.25 -5.473 1 98.69 33 ARG B O 1
ATOM 1389 N N . VAL B 1 34 ? -10.219 -15.055 -4.902 1 98.88 34 VAL B N 1
ATOM 1390 C CA . VAL B 1 34 ? -9.695 -15.375 -3.58 1 98.88 34 VAL B CA 1
ATOM 1391 C C . VAL B 1 34 ? -10.305 -14.438 -2.539 1 98.88 34 VAL B C 1
ATOM 1393 O O . VAL B 1 34 ? -10.445 -13.242 -2.783 1 98.88 34 VAL B O 1
ATOM 1396 N N . VAL B 1 35 ? -10.641 -15 -1.393 1 98.88 35 VAL B N 1
ATOM 1397 C CA . VAL B 1 35 ? -11.016 -14.234 -0.206 1 98.88 35 VAL B CA 1
ATOM 1398 C C . VAL B 1 35 ? -9.883 -14.297 0.823 1 98.88 35 VAL B C 1
ATOM 1400 O O . VAL B 1 35 ? -9.367 -15.375 1.124 1 98.88 35 VAL B O 1
ATOM 1403 N N . ALA B 1 36 ? -9.469 -13.18 1.336 1 98.94 36 ALA B N 1
ATOM 1404 C CA . ALA B 1 36 ? -8.43 -13.102 2.361 1 98.94 36 ALA B CA 1
ATOM 1405 C C . ALA B 1 36 ? -8.867 -12.195 3.512 1 98.94 36 ALA B C 1
ATOM 1407 O O . ALA B 1 36 ? -9.711 -11.32 3.336 1 98.94 36 ALA B O 1
ATOM 1408 N N . HIS B 1 37 ? -8.273 -12.398 4.699 1 98.88 37 HIS B N 1
ATOM 1409 C CA . HIS B 1 37 ? -8.672 -11.695 5.914 1 98.88 37 HIS B CA 1
ATOM 1410 C C . HIS B 1 37 ? -7.461 -11.094 6.621 1 98.88 37 HIS B C 1
ATOM 1412 O O . HIS B 1 37 ? -6.418 -11.742 6.738 1 98.88 37 HIS B O 1
ATOM 1418 N N . LEU B 1 38 ? -7.613 -9.922 7.051 1 98.88 38 LEU B N 1
ATOM 1419 C CA . LEU B 1 38 ? -6.617 -9.227 7.859 1 98.88 38 LEU B CA 1
ATOM 1420 C C . LEU B 1 38 ? -7.145 -8.969 9.266 1 98.88 38 LEU B C 1
ATOM 1422 O O . LEU B 1 38 ? -8.141 -8.266 9.445 1 98.88 38 LEU B O 1
ATOM 1426 N N . PRO B 1 39 ? -6.516 -9.547 10.273 1 98.75 39 PRO B N 1
ATOM 1427 C CA . PRO B 1 39 ? -6.949 -9.234 11.633 1 98.75 39 PRO B CA 1
ATOM 1428 C C . PRO B 1 39 ? -6.672 -7.785 12.031 1 98.75 39 PRO B C 1
ATOM 1430 O O . PRO B 1 39 ? -5.895 -7.098 11.359 1 98.75 39 PRO B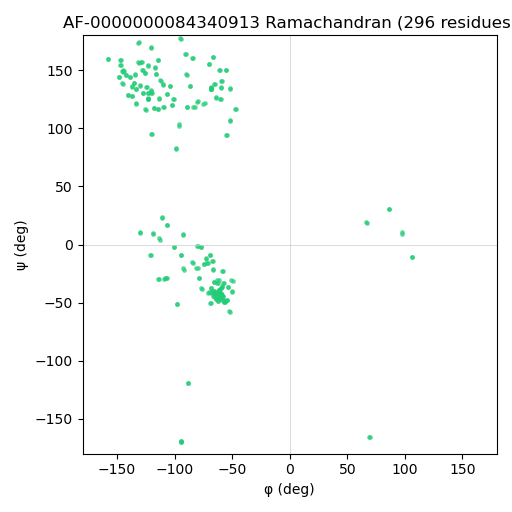 O 1
ATOM 1433 N N . ASP B 1 40 ? -7.398 -7.367 13.094 1 98.44 40 ASP B N 1
ATOM 1434 C CA . ASP B 1 40 ? -7.203 -6.02 13.625 1 98.44 40 ASP B CA 1
ATOM 1435 C C . ASP B 1 40 ? -6.117 -6.004 14.695 1 98.44 40 ASP B C 1
ATOM 1437 O O . ASP B 1 40 ? -6.227 -6.695 15.711 1 98.44 40 ASP B O 1
ATOM 1441 N N . ASP B 1 41 ? -5.074 -5.297 14.484 1 98.38 41 ASP B N 1
ATOM 1442 C CA . ASP B 1 41 ? -3.949 -5.141 15.398 1 98.38 41 ASP B CA 1
ATOM 1443 C C . ASP B 1 41 ? -3.684 -3.664 15.695 1 98.38 41 ASP B C 1
ATOM 1445 O O . ASP B 1 41 ? -3.283 -2.91 14.805 1 98.38 41 ASP B O 1
ATOM 1449 N N . PRO B 1 42 ? -3.844 -3.209 16.969 1 98.12 42 PRO B N 1
ATOM 1450 C CA . PRO B 1 42 ? -3.682 -1.791 17.312 1 98.12 42 PRO B CA 1
ATOM 1451 C C . PRO B 1 42 ? -2.295 -1.257 16.953 1 98.12 42 PRO B C 1
ATOM 1453 O O . PRO B 1 42 ? -2.143 -0.065 16.672 1 98.12 42 PRO B O 1
ATOM 1456 N N . GLN B 1 43 ? -1.289 -2.072 16.828 1 98.06 43 GLN B N 1
ATOM 1457 C CA . GLN B 1 43 ? 0.059 -1.631 16.484 1 98.06 43 GLN B CA 1
ATOM 1458 C C . GLN B 1 43 ? 0.16 -1.261 15.016 1 98.06 43 GLN B C 1
ATOM 1460 O O . GLN B 1 43 ? 1.128 -0.624 14.594 1 98.06 43 GLN B O 1
ATOM 1465 N N . LEU B 1 44 ? -0.83 -1.722 14.25 1 98.44 44 LEU B N 1
ATOM 1466 C CA . LEU B 1 44 ? -0.781 -1.515 12.812 1 98.44 44 LEU B CA 1
ATOM 1467 C C . LEU B 1 44 ? -1.855 -0.528 12.367 1 98.44 44 LEU B C 1
ATOM 1469 O O . LEU B 1 44 ? -2.264 -0.531 11.203 1 98.44 44 LEU B O 1
ATOM 1473 N N . HIS B 1 45 ? -2.316 0.335 13.312 1 98.62 45 HIS B N 1
ATOM 1474 C CA . HIS B 1 45 ? -3.344 1.338 13.055 1 98.62 45 HIS B CA 1
ATOM 1475 C C . HIS B 1 45 ? -2.736 2.611 12.477 1 98.62 45 HIS B C 1
ATOM 1477 O O . HIS B 1 45 ? -1.518 2.801 12.523 1 98.62 45 HIS B O 1
ATOM 1483 N N . ASN B 1 46 ? -3.619 3.377 11.852 1 97.69 46 ASN B N 1
ATOM 1484 C CA . ASN B 1 46 ? -3.283 4.73 11.422 1 97.69 46 ASN B CA 1
ATOM 1485 C C . ASN B 1 46 ? -3.699 5.77 12.461 1 97.69 46 ASN B C 1
ATOM 1487 O O . ASN B 1 46 ? -3.977 5.426 13.609 1 97.69 46 ASN B O 1
ATOM 1491 N N . HIS B 1 47 ? -3.641 7.035 12.094 1 94.38 47 HIS B N 1
ATOM 1492 C CA . HIS B 1 47 ? -3.857 8.164 13 1 94.38 47 HIS B CA 1
ATOM 1493 C C . HIS B 1 47 ? -5.332 8.297 13.359 1 94.38 47 HIS B C 1
ATOM 1495 O O . HIS B 1 47 ? -5.676 8.992 14.32 1 94.38 47 HIS B O 1
ATOM 1501 N N . VAL B 1 48 ? -6.234 7.586 12.656 1 94.19 48 VAL B N 1
ATOM 1502 C CA . VAL B 1 48 ? -7.652 7.727 12.961 1 94.19 48 VAL B CA 1
ATOM 1503 C C . VAL B 1 48 ? -8.188 6.418 13.547 1 94.19 48 VAL B C 1
ATOM 1505 O O . VAL B 1 48 ? -9.398 6.215 13.625 1 94.19 48 VAL B O 1
ATOM 1508 N N . GLY B 1 49 ? -7.375 5.504 13.75 1 95.44 49 GLY B N 1
ATOM 1509 C CA . GLY B 1 49 ? -7.734 4.414 14.641 1 95.44 49 GLY B CA 1
ATOM 1510 C C . GLY B 1 49 ? -8.039 3.119 13.914 1 95.44 49 GLY B C 1
ATOM 1511 O O . GLY B 1 49 ? -8.234 2.076 14.539 1 95.44 49 GLY B O 1
ATOM 1512 N N . GLY B 1 50 ? -8.164 3.1 12.625 1 96.94 50 GLY B N 1
ATOM 1513 C CA . GLY B 1 50 ? -8.32 1.88 11.852 1 96.94 50 GLY B CA 1
ATOM 1514 C C . GLY B 1 50 ? -7.012 1.361 11.289 1 96.94 50 GLY B C 1
ATOM 1515 O O . GLY B 1 50 ? -5.949 1.942 11.531 1 96.94 50 GLY B O 1
ATOM 1516 N N . PRO B 1 51 ? -7.086 0.203 10.594 1 98.44 51 PRO B N 1
ATOM 1517 C CA . PRO B 1 51 ? -5.863 -0.276 9.945 1 98.44 51 PRO B CA 1
ATOM 1518 C C . PRO B 1 51 ? -5.199 0.789 9.078 1 98.44 51 PRO B C 1
ATOM 1520 O O . PRO B 1 51 ? -5.887 1.529 8.367 1 98.44 51 PRO B O 1
ATOM 1523 N N . HIS B 1 52 ? -3.922 0.937 9.203 1 98.69 52 HIS B N 1
ATOM 1524 C CA . HIS B 1 52 ? -3.152 1.854 8.367 1 98.69 52 HIS B CA 1
ATOM 1525 C C . HIS B 1 52 ? -3.365 1.564 6.887 1 98.69 52 HIS B C 1
ATOM 1527 O O . HIS B 1 52 ? -3.535 0.408 6.492 1 98.69 52 HIS B O 1
ATOM 1533 N N . ALA B 1 53 ? -3.27 2.586 6.035 1 98.5 53 ALA B N 1
ATOM 1534 C CA . ALA B 1 53 ? -3.441 2.475 4.59 1 98.5 53 ALA B CA 1
ATOM 1535 C C . ALA B 1 53 ? -2.521 1.405 4.012 1 98.5 53 ALA B C 1
ATOM 1537 O O . ALA B 1 53 ? -2.885 0.716 3.055 1 98.5 53 ALA B O 1
ATOM 1538 N N . ALA B 1 54 ? -1.309 1.241 4.5 1 98.69 54 ALA B N 1
ATOM 1539 C CA . ALA B 1 54 ? -0.359 0.221 4.062 1 98.69 54 ALA B CA 1
ATOM 1540 C C . ALA B 1 54 ? -0.913 -1.181 4.297 1 98.69 54 ALA B C 1
ATOM 1542 O O . ALA B 1 54 ? -0.685 -2.088 3.494 1 98.69 54 ALA B O 1
ATOM 1543 N N . MET B 1 55 ? -1.588 -1.352 5.441 1 98.81 55 MET B N 1
ATOM 1544 C CA . MET B 1 55 ? -2.156 -2.652 5.777 1 98.81 55 MET B CA 1
ATOM 1545 C C . MET B 1 55 ? -3.338 -2.982 4.871 1 98.81 55 MET B C 1
ATOM 1547 O O . MET B 1 55 ? -3.477 -4.117 4.414 1 98.81 55 MET B O 1
ATOM 1551 N N . ILE B 1 56 ? -4.148 -1.996 4.621 1 98.88 56 ILE B N 1
ATOM 1552 C CA . ILE B 1 56 ? -5.277 -2.172 3.713 1 98.88 56 ILE B CA 1
ATOM 1553 C C . ILE B 1 56 ? -4.77 -2.525 2.316 1 98.88 56 ILE B C 1
ATOM 1555 O O . ILE B 1 56 ? -5.227 -3.496 1.709 1 98.88 56 ILE B O 1
ATOM 1559 N N . PHE B 1 57 ? -3.818 -1.763 1.857 1 98.94 57 PHE B N 1
ATOM 1560 C CA . PHE B 1 57 ? -3.162 -2.023 0.582 1 98.94 57 PHE B CA 1
ATOM 1561 C C . PHE B 1 57 ? -2.566 -3.426 0.557 1 98.94 57 PHE B C 1
ATOM 1563 O O . PHE B 1 57 ? -2.754 -4.168 -0.409 1 98.94 57 PHE B O 1
ATOM 1570 N N . GLY B 1 58 ? -1.852 -3.803 1.548 1 98.88 58 GLY B N 1
ATOM 1571 C CA . GLY B 1 58 ? -1.189 -5.094 1.637 1 98.88 58 GLY B CA 1
ATOM 1572 C C . GLY B 1 58 ? -2.154 -6.262 1.583 1 98.88 58 GLY B C 1
ATOM 1573 O O . GLY B 1 58 ? -1.863 -7.285 0.959 1 98.88 58 GLY B O 1
ATOM 1574 N N . LEU B 1 59 ? -3.273 -6.113 2.287 1 98.94 59 LEU B N 1
ATOM 1575 C CA . LEU B 1 59 ? -4.301 -7.148 2.223 1 98.94 59 LEU B CA 1
ATOM 1576 C C . LEU B 1 59 ? -4.746 -7.383 0.782 1 98.94 59 LEU B C 1
ATOM 1578 O O . LEU B 1 59 ? -4.809 -8.531 0.327 1 98.94 59 LEU B O 1
ATOM 1582 N N . GLY B 1 60 ? -5.062 -6.258 0.112 1 98.94 60 GLY B N 1
ATOM 1583 C CA . GLY B 1 60 ? -5.484 -6.379 -1.274 1 98.94 60 GLY B CA 1
ATOM 1584 C C . GLY B 1 60 ? -4.418 -6.973 -2.174 1 98.94 60 GLY B C 1
ATOM 1585 O O . GLY B 1 60 ? -4.707 -7.844 -2.996 1 98.94 60 GLY B O 1
ATOM 1586 N N . GLU B 1 61 ? -3.186 -6.457 -2.01 1 98.94 61 GLU B N 1
ATOM 1587 C CA . GLU B 1 61 ? -2.059 -6.969 -2.785 1 98.94 61 GLU B CA 1
ATOM 1588 C C . GLU B 1 61 ? -1.848 -8.461 -2.535 1 98.94 61 GLU B C 1
ATOM 1590 O O . GLU B 1 61 ? -1.618 -9.227 -3.475 1 98.94 61 GLU B O 1
ATOM 1595 N N . THR B 1 62 ? -1.922 -8.875 -1.316 1 98.88 62 THR B N 1
ATOM 1596 C CA . THR B 1 62 ? -1.741 -10.273 -0.949 1 98.88 62 THR B CA 1
ATOM 1597 C C . THR B 1 62 ? -2.842 -11.141 -1.556 1 98.88 62 THR B C 1
ATOM 1599 O O . THR B 1 62 ? -2.564 -12.195 -2.129 1 98.88 62 THR B O 1
ATOM 1602 N N . ALA B 1 63 ? -4.109 -10.695 -1.422 1 98.94 63 ALA B N 1
ATOM 1603 C CA . ALA B 1 63 ? -5.211 -11.438 -2.035 1 98.94 63 ALA B CA 1
ATOM 1604 C C . ALA B 1 63 ? -5.004 -11.578 -3.539 1 98.94 63 ALA B C 1
ATOM 1606 O O . ALA B 1 63 ? -5.223 -12.656 -4.102 1 98.94 63 ALA B O 1
ATOM 1607 N N . SER B 1 64 ? -4.621 -10.508 -4.164 1 98.94 64 SER B N 1
ATOM 1608 C CA . SER B 1 64 ? -4.355 -10.531 -5.602 1 98.94 64 SER B CA 1
ATOM 1609 C C . SER B 1 64 ? -3.225 -11.5 -5.938 1 98.94 64 SER B C 1
ATOM 1611 O O . SER B 1 64 ? -3.285 -12.203 -6.949 1 98.94 64 SER B O 1
ATOM 1613 N N . GLY B 1 65 ? -2.15 -11.469 -5.113 1 98.5 65 GLY B N 1
ATOM 1614 C CA . GLY B 1 65 ? -1.064 -12.422 -5.293 1 98.5 65 GLY B CA 1
ATOM 1615 C C . GLY B 1 65 ? -1.506 -13.867 -5.16 1 98.5 65 GLY B C 1
ATOM 1616 O O . GLY B 1 65 ? -1.021 -14.734 -5.887 1 98.5 65 GLY B O 1
ATOM 1617 N N . ALA B 1 66 ? -2.402 -14.125 -4.266 1 98.69 66 ALA B N 1
ATOM 1618 C CA . ALA B 1 66 ? -2.922 -15.477 -4.074 1 98.69 66 ALA B CA 1
ATOM 1619 C C . ALA B 1 66 ? -3.711 -15.938 -5.297 1 98.69 66 ALA B C 1
ATOM 1621 O O . ALA B 1 66 ? -3.654 -17.109 -5.672 1 98.69 66 ALA B O 1
ATOM 1622 N N . VAL B 1 67 ? -4.504 -15.047 -5.902 1 98.62 67 VAL B N 1
ATOM 1623 C CA . VAL B 1 67 ? -5.141 -15.367 -7.176 1 98.62 67 VAL B CA 1
ATOM 1624 C C . VAL B 1 67 ? -4.086 -15.789 -8.195 1 98.62 67 VAL B C 1
ATOM 1626 O O . VAL B 1 67 ? -4.238 -16.797 -8.875 1 98.62 67 VAL B O 1
ATOM 1629 N N . GLY B 1 68 ? -3.002 -14.984 -8.297 1 98 68 GLY B N 1
ATOM 1630 C CA . GLY B 1 68 ? -1.919 -15.32 -9.203 1 98 68 GLY B CA 1
ATOM 1631 C C . GLY B 1 68 ? -1.325 -16.688 -8.945 1 98 68 GLY B C 1
ATOM 1632 O O . GLY B 1 68 ? -1.109 -17.469 -9.875 1 98 68 GLY B O 1
ATOM 1633 N N . LEU B 1 69 ? -1.038 -16.906 -7.664 1 97.69 69 LEU B N 1
ATOM 1634 C CA . LEU B 1 69 ? -0.457 -18.188 -7.297 1 97.69 69 LEU B CA 1
ATOM 1635 C C . LEU B 1 69 ? -1.391 -19.328 -7.68 1 97.69 69 LEU B C 1
ATOM 1637 O O . LEU B 1 69 ? -0.946 -20.344 -8.219 1 97.69 69 LEU B O 1
ATOM 1641 N N . ALA B 1 70 ? -2.67 -19.203 -7.441 1 98 70 ALA B N 1
ATOM 1642 C CA . ALA B 1 70 ? -3.65 -20.234 -7.762 1 98 70 ALA B CA 1
ATOM 1643 C C . ALA B 1 70 ? -3.762 -20.438 -9.273 1 98 70 ALA B C 1
ATOM 1645 O O . ALA B 1 70 ? -3.85 -21.578 -9.742 1 98 70 ALA B O 1
ATOM 1646 N N . ALA B 1 71 ? -3.752 -19.391 -9.969 1 97.88 71 ALA B N 1
ATOM 1647 C CA . ALA B 1 71 ? -3.99 -19.422 -11.414 1 97.88 71 ALA B CA 1
ATOM 1648 C C . ALA B 1 71 ? -2.74 -19.875 -12.164 1 97.88 71 ALA B C 1
ATOM 1650 O O . ALA B 1 71 ? -2.834 -20.516 -13.211 1 97.88 71 ALA B O 1
ATOM 1651 N N . PHE B 1 72 ? -1.557 -19.594 -11.586 1 97.38 72 PHE B N 1
ATOM 1652 C CA . PHE B 1 72 ? -0.349 -19.703 -12.398 1 97.38 72 PHE B CA 1
ATOM 1653 C C . PHE B 1 72 ? 0.708 -20.531 -11.68 1 97.38 72 PHE B C 1
ATOM 1655 O O . PHE B 1 72 ? 1.874 -20.547 -12.078 1 97.38 72 PHE B O 1
ATOM 1662 N N . GLY B 1 73 ? 0.352 -21.156 -10.609 1 95.44 73 GLY B N 1
ATOM 1663 C CA . GLY B 1 73 ? 1.273 -21.984 -9.844 1 95.44 73 GLY B CA 1
ATOM 1664 C C . GLY B 1 73 ? 2.051 -22.969 -10.695 1 95.44 73 GLY B C 1
ATOM 1665 O O . GLY B 1 73 ? 3.223 -23.234 -10.422 1 95.44 73 GLY B O 1
ATOM 1666 N N . SER B 1 74 ? 1.451 -23.422 -11.758 1 94 74 SER B N 1
ATOM 1667 C CA . SER B 1 74 ? 2.023 -24.484 -12.578 1 94 74 SER B CA 1
ATOM 1668 C C . SER B 1 74 ? 3.229 -23.984 -13.367 1 94 74 SER B C 1
ATOM 1670 O O . SER B 1 74 ? 4.012 -24.766 -13.891 1 94 74 SER B O 1
ATOM 1672 N N . VAL B 1 75 ? 3.35 -22.703 -13.445 1 95.75 75 VAL B N 1
ATOM 1673 C CA . VAL B 1 75 ? 4.441 -22.188 -14.266 1 95.75 75 VAL B CA 1
ATOM 1674 C C . VAL B 1 75 ? 5.398 -21.375 -13.406 1 95.75 75 VAL B C 1
ATOM 1676 O O . VAL B 1 75 ? 6.273 -20.672 -13.93 1 95.75 75 VAL B O 1
ATOM 1679 N N . MET B 1 76 ? 5.258 -21.391 -12.078 1 93.06 76 MET B N 1
ATOM 1680 C CA . MET B 1 76 ? 6.055 -20.516 -11.211 1 93.06 76 MET B CA 1
ATOM 1681 C C . MET B 1 76 ? 7.473 -21.047 -11.062 1 93.06 76 MET B C 1
ATOM 1683 O O . MET B 1 76 ? 8.336 -20.391 -10.484 1 93.06 76 MET B O 1
ATOM 1687 N N . ASP B 1 77 ? 7.773 -22.188 -11.656 1 93.56 77 ASP B N 1
ATOM 1688 C CA . ASP B 1 77 ? 9.141 -22.688 -11.75 1 93.56 77 ASP B CA 1
ATOM 1689 C C . ASP B 1 77 ? 9.898 -22 -12.883 1 93.56 77 ASP B C 1
ATOM 1691 O O . ASP B 1 77 ? 11.133 -22 -12.906 1 93.56 77 ASP B O 1
ATOM 1695 N N . ARG B 1 78 ? 9.172 -21.422 -13.828 1 94.75 78 ARG B N 1
ATOM 1696 C CA . ARG B 1 78 ? 9.867 -20.844 -14.969 1 94.75 78 ARG B CA 1
ATOM 1697 C C . ARG B 1 78 ? 9.555 -19.344 -15.086 1 94.75 78 ARG B C 1
ATOM 1699 O O . ARG B 1 78 ? 10.055 -18.672 -15.984 1 94.75 78 ARG B O 1
ATOM 1706 N N . ALA B 1 79 ? 8.641 -18.859 -14.344 1 97.12 79 ALA B N 1
ATOM 1707 C CA . ALA B 1 79 ? 8.305 -17.438 -14.344 1 97.12 79 ALA B CA 1
ATOM 1708 C C . ALA B 1 79 ? 8.047 -16.938 -12.93 1 97.12 79 ALA B C 1
ATOM 1710 O O . ALA B 1 79 ? 7.449 -17.656 -12.109 1 97.12 79 ALA B O 1
ATOM 1711 N N . THR B 1 80 ? 8.43 -15.719 -12.609 1 95.56 80 THR B N 1
ATOM 1712 C CA . THR B 1 80 ? 8.258 -15.078 -11.312 1 95.56 80 THR B CA 1
ATOM 1713 C C . THR B 1 80 ? 7.211 -13.969 -11.391 1 95.56 80 THR B C 1
ATOM 1715 O O . THR B 1 80 ? 7.34 -13.047 -12.188 1 95.56 80 THR B O 1
ATOM 1718 N N . PRO B 1 81 ? 6.18 -14.156 -10.648 1 97.12 81 PRO B N 1
ATOM 1719 C CA . PRO B 1 81 ? 5.242 -13.031 -10.602 1 97.12 81 PRO B CA 1
ATOM 1720 C C . PRO B 1 81 ? 5.812 -11.812 -9.883 1 97.12 81 PRO B C 1
ATOM 1722 O O . PRO B 1 81 ? 6.441 -11.953 -8.836 1 97.12 81 PRO B O 1
ATOM 1725 N N . LEU B 1 82 ? 5.629 -10.633 -10.492 1 97.44 82 LEU B N 1
ATOM 1726 C CA . LEU B 1 82 ? 6.012 -9.344 -9.922 1 97.44 82 LEU B CA 1
ATOM 1727 C C . LEU B 1 82 ? 4.883 -8.328 -10.062 1 97.44 82 LEU B C 1
ATOM 1729 O O . LEU B 1 82 ? 4.238 -8.258 -11.109 1 97.44 82 LEU B O 1
ATOM 1733 N N . VAL B 1 83 ? 4.633 -7.66 -9.023 1 98.19 83 VAL B N 1
ATOM 1734 C CA . VAL B 1 83 ? 3.689 -6.555 -9.141 1 98.19 83 VAL B CA 1
ATOM 1735 C C . VAL B 1 83 ? 4.305 -5.441 -9.984 1 98.19 83 VAL B C 1
ATOM 1737 O O . VAL B 1 83 ? 5.469 -5.082 -9.797 1 98.19 83 VAL B O 1
ATOM 1740 N N . VAL B 1 84 ? 3.541 -4.906 -10.938 1 98.5 84 VAL B N 1
ATOM 1741 C CA . VAL B 1 84 ? 3.961 -3.838 -11.836 1 98.5 84 VAL B CA 1
ATOM 1742 C C . VAL B 1 84 ? 3.459 -2.494 -11.312 1 98.5 84 VAL B C 1
ATOM 1744 O O . VAL B 1 84 ? 4.215 -1.52 -11.258 1 98.5 84 VAL B O 1
ATOM 1747 N N . SER B 1 85 ? 2.227 -2.463 -11.039 1 98.88 85 SER B N 1
ATOM 1748 C CA . SER B 1 85 ? 1.601 -1.252 -10.516 1 98.88 85 SER B CA 1
ATOM 1749 C C . SER B 1 85 ? 0.314 -1.575 -9.766 1 98.88 85 SER B C 1
ATOM 1751 O O . SER B 1 85 ? -0.239 -2.666 -9.914 1 98.88 85 SER B O 1
ATOM 1753 N N . SER B 1 86 ? -0.1 -0.702 -8.945 1 98.94 86 SER B N 1
ATOM 1754 C CA . SER B 1 86 ? -1.357 -0.801 -8.211 1 98.94 86 SER B CA 1
ATOM 1755 C C . SER B 1 86 ? -2.025 0.562 -8.078 1 98.94 86 SER B C 1
ATOM 1757 O O . SER B 1 86 ? -1.347 1.584 -7.961 1 98.94 86 SER B O 1
ATOM 1759 N N . GLU B 1 87 ? -3.297 0.539 -8.109 1 98.94 87 GLU B N 1
ATOM 1760 C CA . GLU B 1 87 ? -4.137 1.681 -7.758 1 98.94 87 GLU B CA 1
ATOM 1761 C C . GLU B 1 87 ? -5.129 1.32 -6.656 1 98.94 87 GLU B C 1
ATOM 1763 O O . GLU B 1 87 ? -5.727 0.243 -6.68 1 98.94 87 GLU B O 1
ATOM 1768 N N . ILE B 1 88 ? -5.227 2.203 -5.742 1 98.94 88 ILE B N 1
ATOM 1769 C CA . ILE B 1 88 ? -6.141 1.955 -4.633 1 98.94 88 ILE B CA 1
ATOM 1770 C C . ILE B 1 88 ? -6.926 3.227 -4.316 1 98.94 88 ILE B C 1
ATOM 1772 O O . ILE B 1 88 ? -6.371 4.328 -4.332 1 98.94 88 ILE B O 1
ATOM 1776 N N . ALA B 1 89 ? -8.203 3.047 -4.109 1 98.88 89 ALA B N 1
ATOM 1777 C CA . ALA B 1 89 ? -9.094 4.129 -3.717 1 98.88 89 ALA B CA 1
ATOM 1778 C C . ALA B 1 89 ? -9.766 3.826 -2.381 1 98.88 89 ALA B C 1
ATOM 1780 O O . ALA B 1 89 ? -10.297 2.729 -2.178 1 98.88 89 ALA B O 1
ATOM 1781 N N . TYR B 1 90 ? -9.711 4.773 -1.49 1 98.38 90 TYR B N 1
ATOM 1782 C CA . TYR B 1 90 ? -10.32 4.668 -0.168 1 98.38 90 TYR B CA 1
ATOM 1783 C C . TYR B 1 90 ? -11.625 5.449 -0.105 1 98.38 90 TYR B C 1
ATOM 1785 O O . TYR B 1 90 ? -11.625 6.68 -0.195 1 98.38 90 TYR B O 1
ATOM 1793 N N . HIS B 1 91 ? -12.703 4.719 0.186 1 97 91 HIS B N 1
ATOM 1794 C CA . HIS B 1 91 ? -14.023 5.332 0.098 1 97 91 HIS B CA 1
ATOM 1795 C C . HIS B 1 91 ? -14.609 5.586 1.483 1 97 91 HIS B C 1
ATOM 1797 O O . HIS B 1 91 ? -15.477 6.445 1.649 1 97 91 HIS B O 1
ATOM 1803 N N . ARG B 1 92 ? -14.211 4.762 2.377 1 96.19 92 ARG B N 1
ATOM 1804 C CA . ARG B 1 92 ? -14.688 4.836 3.752 1 96.19 92 ARG B CA 1
ATOM 1805 C C . ARG B 1 92 ? -13.594 4.457 4.738 1 96.19 92 ARG B C 1
ATOM 1807 O O . ARG B 1 92 ? -12.734 3.627 4.43 1 96.19 92 ARG B O 1
ATOM 1814 N N . LEU B 1 93 ? -13.727 5.09 5.914 1 94.94 93 LEU B N 1
ATOM 1815 C CA . LEU B 1 93 ? -12.805 4.672 6.969 1 94.94 93 LEU B CA 1
ATOM 1816 C C . LEU B 1 93 ? -12.984 3.195 7.297 1 94.94 93 LEU B C 1
ATOM 1818 O O . LEU B 1 93 ? -14.109 2.742 7.551 1 94.94 93 LEU B O 1
ATOM 1822 N N . ALA B 1 94 ? -11.891 2.473 7.223 1 96.38 94 ALA B N 1
ATOM 1823 C CA . ALA B 1 94 ? -11.906 1.052 7.562 1 96.38 94 ALA B CA 1
ATOM 1824 C C . ALA B 1 94 ? -11.695 0.845 9.062 1 96.38 94 ALA B C 1
ATOM 1826 O O . ALA B 1 94 ? -10.852 1.499 9.672 1 96.38 94 ALA B O 1
ATOM 1827 N N . ARG B 1 95 ? -12.453 -0.032 9.633 1 96.19 95 ARG B N 1
ATOM 1828 C CA . ARG B 1 95 ? -12.336 -0.34 11.055 1 96.19 95 ARG B CA 1
ATOM 1829 C C . ARG B 1 95 ? -12.359 -1.846 11.297 1 96.19 95 ARG B C 1
ATOM 1831 O O . ARG B 1 95 ? -13.094 -2.574 10.625 1 96.19 95 ARG B O 1
ATOM 1838 N N . GLY B 1 96 ? -11.609 -2.244 12.328 1 97.25 96 GLY B N 1
ATOM 1839 C CA . GLY B 1 96 ? -11.633 -3.648 12.711 1 97.25 96 GLY B CA 1
ATOM 1840 C C . GLY B 1 96 ? -10.977 -4.555 11.688 1 97.25 96 GLY B C 1
ATOM 1841 O O . GLY B 1 96 ? -10.172 -4.102 10.875 1 97.25 96 GLY B O 1
ATOM 1842 N N . PRO B 1 97 ? -11.227 -5.883 11.828 1 98.62 97 PRO B N 1
ATOM 1843 C CA . PRO B 1 97 ? -10.734 -6.824 10.82 1 98.62 97 PRO B CA 1
ATOM 1844 C C . PRO B 1 97 ? -11.328 -6.562 9.438 1 98.62 97 PRO B C 1
ATOM 1846 O O . PRO B 1 97 ? -12.453 -6.066 9.32 1 98.62 97 PRO B O 1
ATOM 1849 N N . LEU B 1 98 ? -10.547 -6.895 8.422 1 98.81 98 LEU B N 1
ATOM 1850 C CA . LEU B 1 98 ? -10.961 -6.605 7.055 1 98.81 98 LEU B CA 1
ATOM 1851 C C . LEU B 1 98 ? -11 -7.879 6.215 1 98.81 98 LEU B C 1
ATOM 1853 O O . LEU B 1 98 ? -10.305 -8.852 6.52 1 98.81 98 LEU B O 1
ATOM 1857 N N . THR B 1 99 ? -11.82 -7.848 5.199 1 98.94 99 THR B N 1
ATOM 1858 C CA . THR B 1 99 ? -11.922 -8.906 4.203 1 98.94 99 THR B CA 1
ATOM 1859 C C . THR B 1 99 ? -11.68 -8.359 2.801 1 98.94 99 THR B C 1
ATOM 1861 O O . THR B 1 99 ? -12.25 -7.34 2.418 1 98.94 99 THR B O 1
ATOM 1864 N N . ALA B 1 100 ? -10.836 -8.992 2.096 1 98.94 100 ALA B N 1
ATOM 1865 C CA . ALA B 1 100 ? -10.586 -8.656 0.696 1 98.94 100 ALA B CA 1
ATOM 1866 C C . ALA B 1 100 ? -11.125 -9.742 -0.231 1 98.94 100 ALA B C 1
ATOM 1868 O O . ALA B 1 100 ? -10.984 -10.938 0.053 1 98.94 100 ALA B O 1
ATOM 1869 N N . VAL B 1 101 ? -11.727 -9.359 -1.273 1 98.94 101 VAL B N 1
ATOM 1870 C CA . VAL B 1 101 ? -12.117 -10.242 -2.365 1 98.94 101 VAL B CA 1
ATOM 1871 C C . VAL B 1 101 ? -11.398 -9.828 -3.648 1 98.94 101 VAL B C 1
ATOM 1873 O O . VAL B 1 101 ? -11.602 -8.719 -4.148 1 98.94 101 VAL B O 1
ATOM 1876 N N . ALA B 1 102 ? -10.602 -10.711 -4.145 1 98.94 102 ALA B N 1
ATOM 1877 C CA . ALA B 1 102 ? -9.789 -10.453 -5.328 1 98.94 102 ALA B CA 1
ATOM 1878 C C . ALA B 1 102 ? -10.25 -11.312 -6.508 1 98.94 102 ALA B C 1
ATOM 1880 O O . ALA B 1 102 ? -10.57 -12.492 -6.336 1 98.94 102 ALA B O 1
ATOM 1881 N N . GLU B 1 103 ? -10.234 -10.711 -7.734 1 98.94 103 GLU B N 1
ATOM 1882 C CA . GLU B 1 103 ? -10.727 -11.43 -8.906 1 98.94 103 GLU B CA 1
ATOM 1883 C C . GLU B 1 103 ? -9.859 -11.148 -10.125 1 98.94 103 GLU B C 1
ATOM 1885 O O . GLU B 1 103 ? -9.609 -9.992 -10.469 1 98.94 103 GLU B O 1
ATOM 1890 N N . LEU B 1 104 ? -9.438 -12.227 -10.75 1 98.94 104 LEU B N 1
ATOM 1891 C CA . LEU B 1 104 ? -8.703 -12.133 -12.008 1 98.94 104 LEU B CA 1
ATOM 1892 C C . LEU B 1 104 ? -9.586 -11.555 -13.109 1 98.94 104 LEU B C 1
ATOM 1894 O O . LEU B 1 104 ? -10.75 -11.938 -13.242 1 98.94 104 LEU B O 1
ATOM 1898 N N . THR B 1 105 ? -8.984 -10.633 -13.945 1 98.81 105 THR B N 1
ATOM 1899 C CA . THR B 1 105 ? -9.852 -9.867 -14.836 1 98.81 105 THR B CA 1
ATOM 1900 C C . THR B 1 105 ? -9.82 -10.445 -16.25 1 98.81 105 THR B C 1
ATOM 1902 O O . THR B 1 105 ? -10.484 -9.93 -17.156 1 98.81 105 THR B O 1
ATOM 1905 N N . ARG B 1 106 ? -9.031 -11.477 -16.516 1 98.44 106 ARG B N 1
ATOM 1906 C CA . ARG B 1 106 ? -9.016 -12.188 -17.797 1 98.44 106 ARG B CA 1
ATOM 1907 C C . ARG B 1 106 ? -8.711 -13.664 -17.594 1 98.44 106 ARG B C 1
ATOM 1909 O O . ARG B 1 106 ? -8.164 -14.062 -16.547 1 98.44 106 ARG B O 1
ATOM 1916 N N . PRO B 1 107 ? -9.094 -14.469 -18.562 1 97.94 107 PRO B N 1
ATOM 1917 C CA . PRO B 1 107 ? -8.859 -15.906 -18.391 1 97.94 107 PRO B CA 1
ATOM 1918 C C . PRO B 1 107 ? -7.379 -16.234 -18.219 1 97.94 107 PRO B C 1
ATOM 1920 O O . PRO B 1 107 ? -6.535 -15.742 -18.969 1 97.94 107 PRO B O 1
ATOM 1923 N N . ALA B 1 108 ? -7.129 -17.094 -17.25 1 98 108 ALA B N 1
ATOM 1924 C CA . ALA B 1 108 ? -5.758 -17.5 -16.969 1 98 108 ALA B CA 1
ATOM 1925 C C . ALA B 1 108 ? -5.105 -18.125 -18.203 1 98 108 ALA B C 1
ATOM 1927 O O . ALA B 1 108 ? -3.904 -17.953 -18.422 1 98 108 ALA B O 1
ATOM 1928 N N . GLU B 1 109 ? -5.852 -18.797 -19 1 97.69 109 GLU B N 1
ATOM 1929 C CA . GLU B 1 109 ? -5.344 -19.5 -20.172 1 97.69 109 GLU B CA 1
ATOM 1930 C C . GLU B 1 109 ? -4.727 -18.531 -21.172 1 97.69 109 GLU B C 1
ATOM 1932 O O . GLU B 1 109 ? -3.77 -18.875 -21.875 1 97.69 109 GLU B O 1
ATOM 1937 N N . GLU B 1 110 ? -5.27 -17.375 -21.234 1 98.44 110 GLU B N 1
ATOM 1938 C CA . GLU B 1 110 ? -4.734 -16.359 -22.141 1 98.44 110 GLU B CA 1
ATOM 1939 C C . GLU B 1 110 ? -3.359 -15.883 -21.688 1 98.44 110 GLU B C 1
ATOM 1941 O O . GLU B 1 110 ? -2.455 -15.703 -22.5 1 98.44 110 GLU B O 1
ATOM 1946 N N . VAL B 1 111 ? -3.203 -15.703 -20.406 1 98.5 111 VAL B N 1
ATOM 1947 C CA . VAL B 1 111 ? -1.932 -15.281 -19.828 1 98.5 111 VAL B CA 1
ATOM 1948 C C . VAL B 1 111 ? -0.88 -16.359 -20.047 1 98.5 111 VAL B C 1
ATOM 1950 O O . VAL B 1 111 ? 0.244 -16.078 -20.469 1 98.5 111 VAL B O 1
ATOM 1953 N N . LEU B 1 112 ? -1.274 -17.578 -19.875 1 98 112 LEU B N 1
ATOM 1954 C CA . LEU B 1 112 ? -0.368 -18.719 -20.016 1 98 112 LEU B CA 1
ATOM 1955 C C . LEU B 1 112 ? 0.047 -18.891 -21.484 1 98 112 LEU B C 1
ATOM 1957 O O . LEU B 1 112 ? 1.194 -19.25 -21.766 1 98 112 LEU B O 1
ATOM 1961 N N . ALA B 1 113 ? -0.88 -18.656 -22.344 1 98.31 113 ALA B N 1
ATOM 1962 C CA . ALA B 1 113 ? -0.576 -18.766 -23.766 1 98.31 113 ALA B CA 1
ATOM 1963 C C . ALA B 1 113 ? 0.458 -17.719 -24.188 1 98.31 113 ALA B C 1
ATOM 1965 O O . ALA B 1 113 ? 1.358 -18.016 -24.969 1 98.31 113 ALA B O 1
ATOM 1966 N N . GLU B 1 114 ? 0.29 -16.5 -23.656 1 98.38 114 GLU B N 1
ATOM 1967 C CA . GLU B 1 114 ? 1.267 -15.453 -23.938 1 98.38 114 GLU B CA 1
ATOM 1968 C C . GLU B 1 114 ? 2.652 -15.844 -23.422 1 98.38 114 GLU B C 1
ATOM 1970 O O . GLU B 1 114 ? 3.65 -15.664 -24.125 1 98.38 114 GLU B O 1
ATOM 1975 N N . LEU B 1 115 ? 2.689 -16.391 -22.25 1 98.06 115 LEU B N 1
ATOM 1976 C CA . LEU B 1 115 ? 3.957 -16.828 -21.672 1 98.06 115 LEU B CA 1
ATOM 1977 C C . LEU B 1 115 ? 4.582 -17.938 -22.516 1 98.06 115 LEU B C 1
ATOM 1979 O O . LEU B 1 115 ? 5.777 -17.906 -22.812 1 98.06 115 LEU B O 1
ATOM 1983 N N . ALA B 1 116 ? 3.807 -18.875 -22.906 1 97.31 116 ALA B N 1
ATOM 1984 C CA . ALA B 1 116 ? 4.277 -19.984 -23.734 1 97.31 116 ALA B CA 1
ATOM 1985 C C . ALA B 1 116 ? 4.805 -19.484 -25.078 1 97.31 116 ALA B C 1
ATOM 1987 O O . ALA B 1 116 ? 5.727 -20.078 -25.641 1 97.31 116 ALA B O 1
ATOM 1988 N N . GLY B 1 117 ? 4.242 -18.438 -25.484 1 97.56 117 GLY B N 1
ATOM 1989 C CA . GLY B 1 117 ? 4.648 -17.844 -26.75 1 97.56 117 GLY B CA 1
ATOM 1990 C C . GLY B 1 117 ? 5.906 -17 -26.641 1 97.56 117 GLY B C 1
ATOM 1991 O O . GLY B 1 117 ? 6.336 -16.391 -27.625 1 97.56 117 GLY B O 1
ATOM 1992 N N . GLY B 1 118 ? 6.461 -16.875 -25.469 1 96.56 118 GLY B N 1
ATOM 1993 C CA . GLY B 1 118 ? 7.73 -16.203 -25.281 1 96.56 118 GLY B CA 1
ATOM 1994 C C . GLY B 1 118 ? 7.578 -14.758 -24.828 1 96.56 118 GLY B C 1
ATOM 1995 O O . GLY B 1 118 ? 8.555 -14.008 -24.797 1 96.56 118 GLY B O 1
ATOM 1996 N N . GLN B 1 119 ? 6.355 -14.406 -24.5 1 97.5 119 GLN B N 1
ATOM 1997 C CA . GLN B 1 119 ? 6.113 -13.039 -24.031 1 97.5 119 GLN B CA 1
ATOM 1998 C C . GLN B 1 119 ? 6.254 -12.93 -22.516 1 97.5 119 GLN B C 1
ATOM 2000 O O . GLN B 1 119 ? 6.406 -13.938 -21.828 1 97.5 119 GLN B O 1
ATOM 2005 N N . ARG B 1 120 ? 6.383 -11.711 -22.016 1 98 120 ARG B N 1
ATOM 2006 C CA . ARG B 1 120 ? 6.254 -11.383 -20.594 1 98 120 ARG B CA 1
ATOM 2007 C C . ARG B 1 120 ? 4.863 -10.836 -20.281 1 98 120 ARG B C 1
ATOM 2009 O O . ARG B 1 120 ? 4.652 -9.625 -20.281 1 98 120 ARG B O 1
ATOM 2016 N N . PRO B 1 121 ? 3.914 -11.703 -20.078 1 98.38 121 PRO B N 1
ATOM 2017 C CA . PRO B 1 121 ? 2.521 -11.258 -20 1 98.38 121 PRO B CA 1
ATOM 2018 C C . PRO B 1 121 ? 2.229 -10.461 -18.734 1 98.38 121 PRO B C 1
ATOM 2020 O O . PRO B 1 121 ? 2.961 -10.562 -17.75 1 98.38 121 PRO B O 1
ATOM 2023 N N . GLU B 1 122 ? 1.211 -9.641 -18.859 1 98.75 122 GLU B N 1
ATOM 2024 C CA . GLU B 1 122 ? 0.645 -8.938 -17.719 1 98.75 122 GLU B CA 1
ATOM 2025 C C . GLU B 1 122 ? -0.806 -9.344 -17.484 1 98.75 122 GLU B C 1
ATOM 2027 O O . GLU B 1 122 ? -1.487 -9.797 -18.406 1 98.75 122 GLU B O 1
ATOM 2032 N N . PHE B 1 123 ? -1.243 -9.266 -16.297 1 98.75 123 PHE B N 1
ATOM 2033 C CA . PHE B 1 123 ? -2.635 -9.492 -15.922 1 98.75 123 PHE B CA 1
ATOM 2034 C C . PHE B 1 123 ? -3.025 -8.609 -14.742 1 98.75 123 PHE B C 1
ATOM 2036 O O . PHE B 1 123 ? -2.166 -8.188 -13.961 1 98.75 123 PHE B O 1
ATOM 2043 N N . THR B 1 124 ? -4.34 -8.336 -14.656 1 98.94 124 THR B N 1
ATOM 2044 C CA . THR B 1 124 ? -4.844 -7.504 -13.57 1 98.94 124 THR B CA 1
ATOM 2045 C C . THR B 1 124 ? -5.785 -8.297 -12.672 1 98.94 124 THR B C 1
ATOM 2047 O O . THR B 1 124 ? -6.41 -9.258 -13.117 1 98.94 124 THR B O 1
ATOM 2050 N N . VAL B 1 125 ? -5.75 -7.961 -11.422 1 98.94 125 VAL B N 1
ATOM 2051 C CA . VAL B 1 125 ? -6.676 -8.461 -10.406 1 98.94 125 VAL B CA 1
ATOM 2052 C C . VAL B 1 125 ? -7.379 -7.285 -9.734 1 98.94 125 VAL B C 1
ATOM 2054 O O . VAL B 1 125 ? -6.73 -6.34 -9.281 1 98.94 125 VAL B O 1
ATOM 2057 N N . THR B 1 126 ? -8.711 -7.328 -9.75 1 98.94 126 THR B N 1
ATOM 2058 C CA . THR B 1 126 ? -9.477 -6.336 -9 1 98.94 126 THR B CA 1
ATOM 2059 C C . THR B 1 126 ? -9.742 -6.816 -7.574 1 98.94 126 THR B C 1
ATOM 2061 O O . THR B 1 126 ? -9.883 -8.016 -7.34 1 98.94 126 THR B O 1
ATOM 2064 N N . VAL B 1 127 ? -9.773 -5.898 -6.625 1 99 127 VAL B N 1
ATOM 2065 C CA . VAL B 1 127 ? -9.961 -6.258 -5.227 1 99 127 VAL B CA 1
ATOM 2066 C C . VAL B 1 127 ? -10.945 -5.293 -4.57 1 99 127 VAL B C 1
ATOM 2068 O O . VAL B 1 127 ? -10.805 -4.074 -4.695 1 99 127 VAL B O 1
ATOM 2071 N N . GLY B 1 128 ? -11.961 -5.812 -3.93 1 98.94 128 GLY B N 1
ATOM 2072 C CA . GLY B 1 128 ? -12.781 -5.078 -2.982 1 98.94 128 GLY B CA 1
ATOM 2073 C C . GLY B 1 128 ? -12.477 -5.418 -1.537 1 98.94 128 GLY B C 1
ATOM 2074 O O . GLY B 1 128 ? -12.25 -6.582 -1.202 1 98.94 128 GLY B O 1
ATOM 2075 N N . ILE B 1 129 ? -12.398 -4.422 -0.696 1 98.94 129 ILE B N 1
ATOM 2076 C CA . ILE B 1 129 ? -12.102 -4.641 0.716 1 98.94 129 ILE B CA 1
ATOM 2077 C C . ILE B 1 129 ? -13.25 -4.102 1.571 1 98.94 129 ILE B C 1
ATOM 2079 O O . ILE B 1 129 ? -13.711 -2.979 1.357 1 98.94 129 ILE B O 1
ATOM 2083 N N . SER B 1 130 ? -13.656 -4.93 2.512 1 98.75 130 SER B N 1
ATOM 2084 C CA . SER B 1 130 ? -14.773 -4.57 3.379 1 98.75 130 SER B CA 1
ATOM 2085 C C . SER B 1 130 ? -14.414 -4.758 4.848 1 98.75 130 SER B C 1
ATOM 2087 O O . SER B 1 130 ? -13.5 -5.52 5.18 1 98.75 130 SER B O 1
ATOM 2089 N N . ASP B 1 131 ? -15.188 -4.008 5.66 1 97 131 ASP B N 1
ATOM 2090 C CA . ASP B 1 131 ? -14.969 -4.141 7.098 1 97 131 ASP B CA 1
ATOM 2091 C C . ASP B 1 131 ? -15.922 -5.16 7.711 1 97 131 ASP B C 1
ATOM 2093 O O . ASP B 1 131 ? -16.578 -5.922 6.988 1 97 131 ASP B O 1
ATOM 2097 N N . THR B 1 132 ? -15.992 -5.254 9.023 1 91.5 132 THR B N 1
ATOM 2098 C CA . THR B 1 132 ? -16.719 -6.301 9.727 1 91.5 132 THR B CA 1
ATOM 2099 C C . THR B 1 132 ? -18.219 -6.164 9.492 1 91.5 132 THR B C 1
ATOM 2101 O O . THR B 1 132 ? -18.969 -7.137 9.625 1 91.5 132 THR B O 1
ATOM 2104 N N . ASP B 1 133 ? -18.609 -4.977 9.117 1 92.75 133 ASP B N 1
ATOM 2105 C CA . ASP B 1 133 ? -20.031 -4.738 8.852 1 92.75 133 ASP B CA 1
ATOM 2106 C C . ASP B 1 133 ? -20.344 -4.949 7.371 1 92.75 133 ASP B C 1
ATOM 2108 O O . ASP B 1 133 ? -21.391 -4.504 6.891 1 92.75 133 ASP B O 1
ATOM 2112 N N . ALA B 1 134 ? -19.438 -5.449 6.645 1 91.81 134 ALA B N 1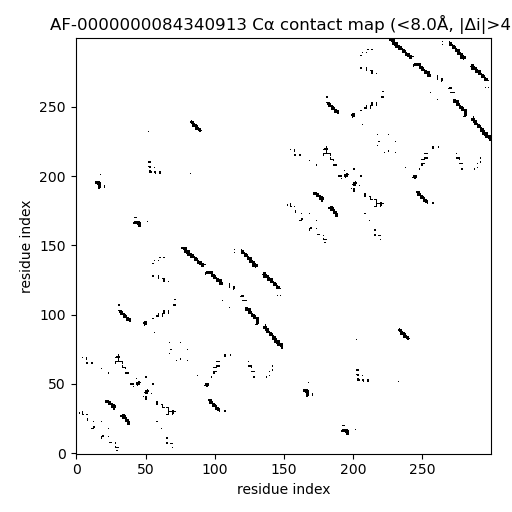
ATOM 2113 C CA . ALA B 1 134 ? -19.547 -5.766 5.223 1 91.81 134 ALA B CA 1
ATOM 2114 C C . ALA B 1 134 ? -19.703 -4.496 4.391 1 91.81 134 ALA B C 1
ATOM 2116 O O . ALA B 1 134 ? -20.328 -4.52 3.326 1 91.81 134 ALA B O 1
ATOM 2117 N N . ARG B 1 135 ? -19.34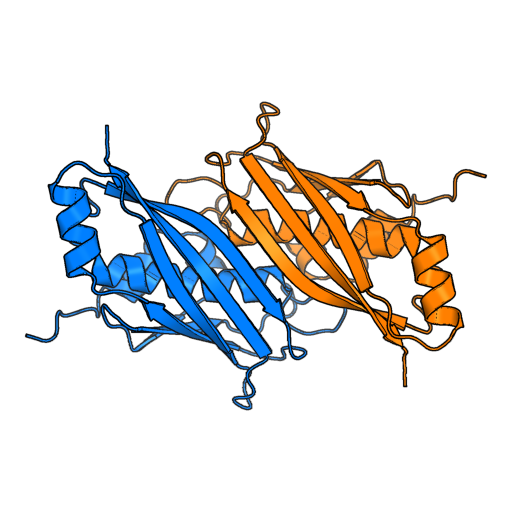4 -3.375 4.93 1 96.38 135 ARG B N 1
ATOM 2118 C CA . ARG B 1 135 ? -19.266 -2.143 4.152 1 96.38 135 ARG B CA 1
ATOM 2119 C C . ARG B 1 135 ? -17.969 -2.078 3.355 1 96.38 135 ARG B C 1
ATOM 2121 O O . ARG B 1 135 ? -16.891 -2.207 3.924 1 96.38 135 ARG B O 1
ATOM 2128 N N . GLU B 1 136 ? -18.109 -1.929 1.99 1 98.31 136 GLU B N 1
ATOM 2129 C CA . GLU B 1 136 ? -16.906 -1.741 1.191 1 98.31 136 GLU B CA 1
ATOM 2130 C C . GLU B 1 136 ? -16.203 -0.437 1.553 1 98.31 136 GLU B C 1
ATOM 2132 O O . GLU B 1 136 ? -16.812 0.628 1.561 1 98.31 136 GLU B O 1
ATOM 2137 N N . THR B 1 137 ? -14.914 -0.539 1.869 1 98.62 137 THR B N 1
ATOM 2138 C CA . THR B 1 137 ? -14.156 0.634 2.293 1 98.62 137 THR B CA 1
ATOM 2139 C C . THR B 1 137 ? -13.164 1.055 1.213 1 98.62 137 THR B C 1
ATOM 2141 O O . THR B 1 137 ? -12.797 2.229 1.123 1 98.62 137 THR B O 1
ATOM 2144 N N . THR B 1 138 ? -12.711 0.086 0.448 1 98.75 138 THR B N 1
ATOM 2145 C CA . THR B 1 138 ? -11.578 0.31 -0.441 1 98.75 138 THR B CA 1
ATOM 2146 C C . THR B 1 138 ? -11.695 -0.547 -1.698 1 98.75 138 THR B C 1
ATOM 2148 O O . THR B 1 138 ? -12.188 -1.679 -1.64 1 98.75 138 THR B O 1
ATOM 2151 N N . ARG B 1 139 ? -11.273 -0.009 -2.787 1 98.88 139 ARG B N 1
ATOM 2152 C CA . ARG B 1 139 ? -11.117 -0.753 -4.035 1 98.88 139 ARG B CA 1
ATOM 2153 C C . ARG B 1 139 ? -9.703 -0.602 -4.59 1 98.88 139 ARG B C 1
ATOM 2155 O O . ARG B 1 139 ? -9.102 0.472 -4.496 1 98.88 139 ARG B O 1
ATOM 2162 N N . MET B 1 140 ? -9.312 -1.685 -5.223 1 98.88 140 MET B N 1
ATOM 2163 C CA . MET B 1 140 ? -7.945 -1.715 -5.738 1 98.88 140 MET B CA 1
ATOM 2164 C C . MET B 1 140 ? -7.883 -2.463 -7.066 1 98.88 140 MET B C 1
ATOM 2166 O O . MET B 1 140 ? -8.711 -3.338 -7.332 1 98.88 140 MET B O 1
ATOM 2170 N N . VAL B 1 141 ? -6.953 -2.045 -7.906 1 98.94 141 VAL B N 1
ATOM 2171 C CA . VAL B 1 141 ? -6.523 -2.826 -9.055 1 98.94 141 VAL B CA 1
ATOM 2172 C C . VAL B 1 141 ? -5.016 -3.066 -8.984 1 98.94 141 VAL B C 1
ATOM 2174 O O . VAL B 1 141 ? -4.238 -2.123 -8.82 1 98.94 141 VAL B O 1
ATOM 2177 N N . VAL B 1 142 ? -4.656 -4.27 -9.055 1 98.94 142 VAL B N 1
ATOM 2178 C CA . VAL B 1 142 ? -3.248 -4.648 -9.047 1 98.94 142 VAL B CA 1
ATOM 2179 C C . VAL B 1 142 ? -2.863 -5.254 -10.391 1 98.94 142 VAL B C 1
ATOM 2181 O O . VAL B 1 142 ? -3.523 -6.172 -10.883 1 98.94 142 VAL B O 1
ATOM 2184 N N . ARG B 1 143 ? -1.834 -4.68 -10.977 1 98.94 143 ARG B N 1
ATOM 2185 C CA . ARG B 1 143 ? -1.278 -5.203 -12.227 1 98.94 143 ARG B CA 1
ATOM 2186 C C . ARG B 1 143 ? -0.014 -6.016 -11.961 1 98.94 143 ARG B C 1
ATOM 2188 O O . ARG B 1 143 ? 0.932 -5.52 -11.344 1 98.94 143 ARG B O 1
ATOM 2195 N N . TRP B 1 144 ? -0.004 -7.242 -12.422 1 98.69 144 TRP B N 1
ATOM 2196 C CA . TRP B 1 144 ? 1.11 -8.172 -12.273 1 98.69 144 TRP B CA 1
ATOM 2197 C C . TRP B 1 144 ? 1.723 -8.508 -13.633 1 98.69 144 TRP B C 1
ATOM 2199 O O . TRP B 1 144 ? 1.076 -8.344 -14.664 1 98.69 144 TRP B O 1
ATOM 2209 N N . THR B 1 145 ? 2.98 -8.969 -13.531 1 98.5 145 THR B N 1
ATOM 2210 C CA . THR B 1 145 ? 3.604 -9.617 -14.68 1 98.5 145 THR B CA 1
ATOM 2211 C C . THR B 1 145 ? 4.18 -10.977 -14.281 1 98.5 145 THR B C 1
ATOM 2213 O O . THR B 1 145 ? 4.434 -11.227 -13.102 1 98.5 145 THR B O 1
ATOM 2216 N N . LEU B 1 146 ? 4.215 -11.883 -15.203 1 98.06 146 LEU B N 1
ATOM 2217 C CA . LEU B 1 146 ? 5.027 -13.086 -15.078 1 98.06 146 LEU B CA 1
ATOM 2218 C C . LEU B 1 146 ? 6.367 -12.914 -15.781 1 98.06 146 LEU B C 1
ATOM 2220 O O . LEU B 1 146 ? 6.445 -13.016 -17.016 1 98.06 146 LEU B O 1
ATOM 2224 N N . ARG B 1 147 ? 7.355 -12.68 -15.031 1 96.88 147 ARG B N 1
ATOM 2225 C CA . ARG B 1 147 ? 8.695 -12.508 -15.594 1 96.88 147 ARG B CA 1
ATOM 2226 C C . ARG B 1 147 ? 9.359 -13.859 -15.844 1 96.88 147 ARG B C 1
ATOM 2228 O O . ARG B 1 147 ? 9.641 -14.602 -14.898 1 96.88 147 ARG B O 1
ATOM 2235 N N . PRO B 1 148 ? 9.68 -14.156 -17.109 1 95.25 148 PRO B N 1
ATOM 2236 C CA . PRO B 1 148 ? 10.391 -15.422 -17.344 1 95.25 148 PRO B CA 1
ATOM 2237 C C . PRO B 1 148 ? 11.719 -15.492 -16.594 1 95.25 148 PRO B C 1
ATOM 2239 O O . PRO B 1 148 ? 12.438 -14.484 -16.5 1 95.25 148 PRO B O 1
ATOM 2242 N N . ASN B 1 149 ? 11.984 -16.703 -16.078 1 90.62 149 ASN B N 1
ATOM 2243 C CA . ASN B 1 149 ? 13.258 -16.906 -15.391 1 90.62 149 ASN B CA 1
ATOM 2244 C C . ASN B 1 149 ? 14.414 -17.016 -16.375 1 90.62 149 ASN B C 1
ATOM 2246 O O . ASN B 1 149 ? 14.273 -17.594 -17.453 1 90.62 149 ASN B O 1
ATOM 2250 N N . ARG B 1 150 ? 15.508 -16.109 -16.312 1 77.38 150 ARG B N 1
ATOM 2251 C CA . ARG B 1 150 ? 16.672 -16.234 -17.188 1 77.38 150 ARG B CA 1
ATOM 2252 C C . ARG B 1 150 ? 17.5 -17.453 -16.828 1 77.38 150 ARG B C 1
ATOM 2254 O O . ARG B 1 150 ? 17.469 -17.906 -15.68 1 77.38 150 ARG B O 1
#